Protein AF-A0A0M8VFK7-F1 (afdb_monomer)

Nearest PDB structures (foldseek):
  8acv-assembly2_B  TM=7.415E-01  e=3.061E-10  Hapalosiphon welwitschii UH IC-52-3
  8aut-assembly3_C  TM=7.304E-01  e=2.115E-09  Hapalosiphon welwitschii UH IC-52-3
  3w21-assembly1_A  TM=7.689E-01  e=6.945E-08  Burkholderia ambifaria AMMD
  3w21-assembly1_B  TM=7.485E-01  e=6.131E-08  Burkholderia ambifaria AMMD
  3w20-assembly1_B  TM=6.562E-01  e=1.139E-08  Burkholderia ambifaria AMMD

Foldseek 3Di:
DQVCQVVPPQWAADPFFRLKIKQADALLSQADLVRHGNPVVNVVQLVCQVVSVVVQQVSQPPDGRPVVVVQVVQCVPFREAADDDPNGGGRFKMKMKRFAQGKWAWFFDQCCRSPVPRCLSVQFPFKKKKKAWQDDFPDFFWKFFAPDQDDPVLCVVQCDPSGSTHGDPVSDDGGPDTDDDDHGDIDIDRRSGIMITTGRNGGMIIIMMWMWGDGPPHGIYIHD

Sequence (224 aa):
MARRLAAHPSLSAYRNTPELVRVGESHYETHDADGSTNGHALAEYLRNADPLMEQIRACCAPYVSPLDALWQALDALYGLERAHIDDRPMFAGVCRVFPEGSELLPHNDRLIRDAPGLGLGRELDAQLAANIYLRVPEKGGELQLWDLWPDEAQLTAWRASDSEYGTDRALVPPPACVLPITAGDLVLIDATKLHAVSRQERGARIGLSCFLGVRRGRPLVCWS

Secondary structure (DSSP, 8-state):
-HHHHTT-TTEEE-SS-TT-EEES--GGGGB-TTS-B-HHHHHHHHHHHHHHHHHHHHHHTTSPPHHHHHHHHHHHHH-EEE-EETTEEPP--EEEEE-TT--EEEE---HHHHSTT-THHHH-SEEEEEEEEEE--SEE--EEE-S----HHHHHHTB-TT-SSPBPTTTSPPPSEEE---TT-EEEEETTS-EEE--EEES-EEEEEEEEEE-TTS-EEEE-

Solvent-accessible surface area (backbone atoms only — not comparable to full-atom values): 11763 Å² total; per-residue (Å²): 72,57,71,49,58,78,63,39,89,66,55,44,58,40,91,72,46,63,62,33,31,26,39,62,74,46,59,49,74,22,37,46,98,86,69,47,73,38,66,66,49,42,53,46,46,51,66,42,19,64,62,48,43,53,52,54,36,61,32,27,52,96,48,79,33,70,64,56,55,49,47,54,56,43,29,77,75,53,35,63,41,72,36,63,59,94,90,38,55,48,28,58,52,32,39,43,37,34,43,58,72,19,63,39,55,39,32,57,54,46,55,46,74,54,35,69,86,45,68,65,38,79,60,46,78,42,49,31,35,38,40,34,27,61,32,54,32,87,33,59,46,39,43,32,34,38,96,40,69,75,51,72,67,54,49,60,76,28,43,25,96,92,34,89,69,27,29,32,71,88,70,47,79,82,62,74,41,73,47,89,74,55,62,73,42,76,47,78,42,64,26,54,26,36,31,29,29,44,48,13,73,34,49,41,34,29,31,42,31,31,37,38,34,38,31,91,97,50,50,32,33,32,26,54

Mean predicted aligned error: 3.7 Å

Structure (mmCIF, N/CA/C/O backbone):
data_AF-A0A0M8VFK7-F1
#
_entry.id   AF-A0A0M8VFK7-F1
#
loop_
_atom_site.group_PDB
_atom_site.id
_atom_site.type_symbol
_atom_site.label_atom_id
_atom_site.label_alt_id
_atom_site.label_comp_id
_atom_site.label_asym_id
_atom_site.label_entity_id
_atom_site.label_seq_id
_atom_site.pdbx_PDB_ins_code
_atom_site.Cartn_x
_atom_site.Cartn_y
_atom_site.Cartn_z
_atom_site.occupancy
_atom_site.B_iso_or_equiv
_atom_site.auth_seq_id
_atom_site.auth_comp_id
_atom_site.auth_asym_id
_atom_site.auth_atom_id
_atom_site.pdbx_PDB_model_num
ATOM 1 N N . MET A 1 1 ? -2.879 6.035 -18.753 1.00 91.31 1 MET A N 1
ATOM 2 C CA . MET A 1 1 ? -2.823 5.841 -17.296 1.00 91.31 1 MET A CA 1
ATOM 3 C C . MET A 1 1 ? -1.403 5.537 -16.815 1.00 91.31 1 MET A C 1
ATOM 5 O O . MET A 1 1 ? -0.706 6.497 -16.534 1.00 91.31 1 MET A O 1
ATOM 9 N N . ALA A 1 2 ? -0.907 4.288 -16.833 1.00 91.81 2 ALA A N 1
ATOM 10 C CA . ALA A 1 2 ? 0.393 3.914 -16.232 1.00 91.81 2 ALA A CA 1
ATOM 11 C C . ALA A 1 2 ? 1.592 4.808 -16.625 1.00 91.81 2 ALA A C 1
ATOM 13 O O . ALA A 1 2 ? 2.330 5.256 -15.759 1.00 91.81 2 ALA A O 1
ATOM 14 N N . ARG A 1 3 ? 1.761 5.137 -17.918 1.00 92.94 3 ARG A N 1
ATOM 15 C CA . ARG A 1 3 ? 2.843 6.040 -18.375 1.00 92.94 3 ARG A CA 1
ATOM 16 C C . ARG A 1 3 ? 2.751 7.456 -17.794 1.00 92.94 3 ARG A C 1
ATOM 18 O O . ARG A 1 3 ? 3.782 8.051 -17.536 1.00 92.94 3 ARG A O 1
ATOM 25 N N . ARG A 1 4 ? 1.536 7.990 -17.618 1.00 94.50 4 ARG A N 1
ATOM 26 C CA . ARG A 1 4 ? 1.322 9.329 -17.042 1.00 94.50 4 ARG A CA 1
ATOM 27 C C . ARG A 1 4 ? 1.639 9.335 -15.551 1.00 94.50 4 ARG A C 1
ATOM 29 O O . ARG A 1 4 ? 2.330 10.228 -15.094 1.00 94.50 4 ARG A O 1
ATOM 36 N N . LEU A 1 5 ? 1.211 8.294 -14.837 1.00 92.81 5 LEU A N 1
ATOM 37 C CA . LEU A 1 5 ? 1.523 8.111 -13.420 1.00 92.81 5 LEU A CA 1
ATOM 38 C C . LEU A 1 5 ? 3.030 7.942 -13.171 1.00 92.81 5 LEU A C 1
ATOM 40 O O . LEU A 1 5 ? 3.573 8.585 -12.285 1.00 92.81 5 LEU A O 1
ATOM 44 N N . ALA A 1 6 ? 3.722 7.154 -13.998 1.00 92.00 6 ALA A N 1
ATOM 45 C CA . ALA A 1 6 ? 5.175 6.972 -13.904 1.00 92.00 6 ALA A CA 1
ATOM 46 C C . ALA A 1 6 ? 6.005 8.197 -14.333 1.00 92.00 6 ALA A C 1
ATOM 48 O O . ALA A 1 6 ? 7.216 8.198 -14.150 1.00 92.00 6 ALA A O 1
ATOM 49 N N . ALA A 1 7 ? 5.372 9.219 -14.909 1.00 92.44 7 ALA A N 1
ATOM 50 C CA . ALA A 1 7 ? 6.001 10.488 -15.270 1.00 92.44 7 ALA A CA 1
ATOM 51 C C . ALA A 1 7 ? 5.429 11.660 -14.455 1.00 92.44 7 ALA A C 1
ATOM 53 O O . ALA A 1 7 ? 5.585 12.818 -14.841 1.00 92.44 7 ALA A O 1
ATOM 54 N N . HIS A 1 8 ? 4.710 11.371 -13.367 1.00 93.19 8 HIS A N 1
ATOM 55 C CA . HIS A 1 8 ? 4.054 12.394 -12.571 1.00 93.19 8 HIS A CA 1
ATOM 56 C C . HIS A 1 8 ? 5.097 13.284 -11.867 1.00 93.19 8 HIS A C 1
ATOM 58 O O . HIS A 1 8 ? 6.029 12.749 -11.267 1.00 93.19 8 HIS A O 1
ATOM 64 N N . PRO A 1 9 ? 4.956 14.624 -11.892 1.00 89.12 9 PRO A N 1
ATOM 65 C CA . PRO A 1 9 ? 5.975 15.542 -11.370 1.00 89.12 9 PRO A CA 1
ATOM 66 C C . PRO A 1 9 ? 6.208 15.413 -9.859 1.00 89.12 9 PRO A C 1
ATOM 68 O O . PRO A 1 9 ? 7.303 15.693 -9.389 1.00 89.12 9 PRO A O 1
ATOM 71 N N . SER A 1 10 ? 5.203 14.957 -9.109 1.00 88.81 10 SER A N 1
ATOM 72 C CA . SER A 1 10 ? 5.307 14.715 -7.661 1.00 88.81 10 SER A CA 1
ATOM 73 C C . SER A 1 10 ? 5.829 13.317 -7.302 1.00 88.81 10 SER A C 1
ATOM 75 O O . SER A 1 10 ? 5.670 12.897 -6.159 1.00 88.81 10 SER A O 1
ATOM 77 N N . LEU A 1 11 ? 6.382 12.559 -8.259 1.00 88.81 11 LEU A N 1
ATOM 78 C CA . LEU A 1 11 ? 7.063 11.303 -7.945 1.00 88.81 11 LEU A CA 1
ATOM 79 C C . LEU A 1 11 ? 8.295 11.581 -7.088 1.00 88.81 11 LEU A C 1
ATOM 81 O O . LEU A 1 11 ? 9.193 12.318 -7.490 1.00 88.81 11 LEU A O 1
ATOM 85 N N . SER A 1 12 ? 8.364 10.938 -5.932 1.00 87.44 12 SER A N 1
ATOM 86 C CA . SER A 1 12 ? 9.537 10.975 -5.062 1.00 87.44 12 SER A CA 1
ATOM 87 C C . SER A 1 12 ? 9.786 9.598 -4.447 1.00 87.44 12 SER A C 1
ATOM 89 O O . SER A 1 12 ? 8.903 8.735 -4.479 1.00 87.44 12 SER A O 1
ATOM 91 N N . ALA A 1 13 ? 10.982 9.370 -3.906 1.00 84.38 13 ALA A N 1
ATOM 92 C CA . ALA A 1 13 ? 11.368 8.108 -3.273 1.00 84.38 13 ALA A CA 1
ATOM 93 C C . ALA A 1 13 ? 10.862 7.988 -1.828 1.00 84.38 13 ALA A C 1
ATOM 95 O O . ALA A 1 13 ? 10.875 8.980 -1.095 1.00 84.38 13 ALA A O 1
ATOM 96 N N . TYR A 1 14 ? 10.448 6.783 -1.416 1.00 77.94 14 TYR A N 1
ATOM 97 C CA . TYR A 1 14 ? 10.122 6.493 -0.013 1.00 77.94 14 TYR A CA 1
ATOM 98 C C . TYR A 1 14 ? 11.338 6.742 0.883 1.00 77.94 14 TYR A C 1
ATOM 100 O O . TYR A 1 14 ? 12.450 6.353 0.526 1.00 77.94 14 TYR A O 1
ATOM 108 N N . ARG A 1 15 ? 11.127 7.321 2.075 1.00 75.44 15 ARG A N 1
ATOM 109 C CA . ARG A 1 15 ? 12.230 7.591 3.022 1.00 75.44 15 ARG A CA 1
ATOM 110 C C . ARG A 1 15 ? 12.992 6.314 3.401 1.00 75.44 15 ARG A C 1
ATOM 112 O O . ARG A 1 15 ? 14.216 6.298 3.358 1.00 75.44 15 ARG A O 1
ATOM 119 N N . ASN A 1 16 ? 12.257 5.241 3.696 1.00 72.50 16 ASN A N 1
ATOM 120 C CA . ASN A 1 16 ? 12.816 3.999 4.251 1.00 72.50 16 ASN A CA 1
ATOM 121 C C . ASN A 1 16 ? 13.088 2.933 3.176 1.00 72.50 16 ASN A C 1
ATOM 123 O O . ASN A 1 16 ? 13.641 1.873 3.466 1.00 72.50 16 ASN A O 1
ATOM 127 N N . THR A 1 17 ? 12.660 3.170 1.934 1.00 71.69 17 THR A N 1
ATOM 128 C CA . THR A 1 17 ? 12.896 2.259 0.803 1.00 71.69 17 THR A CA 1
ATOM 129 C C . THR A 1 17 ? 13.144 3.079 -0.466 1.00 71.69 17 THR A C 1
ATOM 131 O O . THR A 1 17 ? 12.270 3.155 -1.330 1.00 71.69 17 THR A O 1
ATOM 134 N N . PRO A 1 18 ? 14.321 3.725 -0.591 1.00 76.94 18 PRO A N 1
ATOM 135 C CA . PRO A 1 18 ? 14.578 4.723 -1.636 1.00 76.94 18 PRO A CA 1
ATOM 136 C C . PRO A 1 18 ? 14.494 4.190 -3.072 1.00 76.94 18 PRO A C 1
ATOM 138 O O . PRO A 1 18 ? 14.356 4.962 -4.018 1.00 76.94 18 PRO A O 1
ATOM 141 N N . GLU A 1 19 ? 14.571 2.870 -3.245 1.00 80.25 19 GLU A N 1
ATOM 142 C CA . GLU A 1 19 ? 14.411 2.201 -4.538 1.00 80.25 19 GLU A CA 1
ATOM 143 C C . GLU A 1 19 ? 12.974 2.263 -5.073 1.00 80.25 19 GLU A C 1
ATOM 145 O O . GLU A 1 19 ? 12.743 2.075 -6.267 1.00 80.25 19 GLU A O 1
ATOM 150 N N . LEU A 1 20 ? 12.004 2.530 -4.197 1.00 85.88 20 LEU A N 1
ATOM 151 C CA . LEU A 1 20 ? 10.594 2.643 -4.528 1.00 85.88 20 LEU A CA 1
ATOM 152 C C . LEU A 1 20 ? 10.195 4.111 -4.593 1.00 85.88 20 LEU A C 1
ATOM 154 O O . LEU A 1 20 ? 10.539 4.907 -3.716 1.00 85.88 20 LEU A O 1
ATOM 158 N N . VAL A 1 21 ? 9.408 4.467 -5.607 1.00 89.88 21 VAL A N 1
ATOM 159 C CA . VAL A 1 21 ? 8.919 5.837 -5.777 1.00 89.88 21 VAL A CA 1
ATOM 160 C C . VAL A 1 21 ? 7.398 5.879 -5.794 1.00 89.88 21 VAL A C 1
ATOM 162 O O . VAL A 1 21 ? 6.726 4.939 -6.230 1.00 89.88 21 VAL A O 1
ATOM 165 N N . ARG A 1 22 ? 6.835 6.978 -5.297 1.00 90.25 22 ARG A N 1
ATOM 166 C CA . ARG A 1 22 ? 5.391 7.161 -5.159 1.00 90.25 22 ARG A CA 1
ATOM 167 C C . ARG A 1 22 ? 4.935 8.571 -5.483 1.00 90.25 22 ARG A C 1
ATOM 169 O O . ARG A 1 22 ? 5.715 9.514 -5.379 1.00 90.25 22 ARG A O 1
ATOM 176 N N . VAL A 1 23 ? 3.665 8.688 -5.870 1.00 86.56 23 VAL A N 1
ATOM 177 C CA . VAL A 1 23 ? 2.938 9.963 -5.904 1.00 86.56 23 VAL A CA 1
ATOM 178 C C . VAL A 1 23 ? 2.085 10.055 -4.651 1.00 86.56 23 VAL A C 1
ATOM 180 O O . VAL A 1 23 ? 1.165 9.254 -4.475 1.00 86.56 23 VAL A O 1
ATOM 183 N N . GLY A 1 24 ? 2.385 11.063 -3.840 1.00 76.69 24 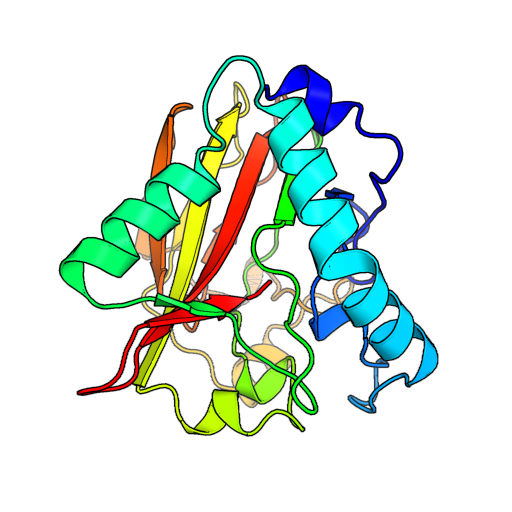GLY A N 1
ATOM 184 C CA . GLY A 1 24 ? 1.778 11.283 -2.535 1.00 76.69 24 GLY A CA 1
ATOM 185 C C . GLY A 1 24 ? 2.477 10.520 -1.422 1.00 76.69 24 GLY A C 1
ATOM 186 O O . GLY A 1 24 ? 2.950 9.401 -1.613 1.00 76.69 24 GLY A O 1
ATOM 187 N N . GLU A 1 25 ? 2.578 11.173 -0.272 1.00 81.81 25 GLU A N 1
ATOM 188 C CA . GLU A 1 25 ? 3.206 10.614 0.921 1.00 81.81 25 GLU A CA 1
ATOM 189 C C . GLU A 1 25 ? 2.256 9.619 1.583 1.00 81.81 25 GLU A C 1
ATOM 191 O O . GLU A 1 25 ? 1.042 9.821 1.598 1.00 81.81 25 GLU A O 1
ATOM 196 N N . SER A 1 26 ? 2.807 8.531 2.113 1.00 84.25 26 SER A N 1
ATOM 197 C CA . SER A 1 26 ? 2.057 7.623 2.986 1.00 84.25 26 SER A CA 1
ATOM 198 C C . SER A 1 26 ? 2.080 8.170 4.413 1.00 84.25 26 SER A C 1
ATOM 200 O O . SER A 1 26 ? 3.079 8.760 4.822 1.00 84.25 26 SER A O 1
ATOM 202 N N . HIS A 1 27 ? 1.021 7.969 5.200 1.00 85.88 27 HIS A N 1
ATOM 203 C CA . HIS A 1 27 ? 0.939 8.558 6.548 1.00 85.88 27 HIS A CA 1
ATOM 204 C C . HIS A 1 27 ? 2.133 8.206 7.457 1.00 85.88 27 HIS A C 1
ATOM 206 O O . HIS A 1 27 ? 2.581 9.028 8.251 1.00 85.88 27 HIS A O 1
ATOM 212 N N . TYR A 1 28 ? 2.693 7.000 7.335 1.00 82.94 28 TYR A N 1
ATOM 213 C CA . TYR A 1 28 ? 3.847 6.601 8.149 1.00 82.94 28 TYR A CA 1
ATOM 214 C C . TYR A 1 28 ? 5.060 7.536 7.950 1.00 82.94 28 TYR A C 1
ATOM 216 O O . TYR A 1 28 ? 5.866 7.714 8.857 1.00 82.94 28 TYR A O 1
ATOM 224 N N . GLU A 1 29 ? 5.165 8.195 6.791 1.00 84.00 29 GLU A N 1
ATOM 225 C CA . GLU A 1 29 ? 6.263 9.107 6.447 1.00 84.00 29 GLU A CA 1
ATOM 226 C C . GLU A 1 29 ? 6.191 10.439 7.214 1.00 84.00 29 GLU A C 1
ATOM 228 O O . GLU A 1 29 ? 7.159 11.207 7.233 1.00 84.00 29 GLU A O 1
ATOM 233 N N . THR A 1 30 ? 5.075 10.695 7.908 1.00 84.88 30 THR A N 1
ATOM 234 C CA . THR A 1 30 ? 4.909 11.837 8.815 1.00 84.88 30 THR A CA 1
ATOM 235 C C . THR A 1 30 ? 5.482 11.577 10.209 1.00 84.88 30 THR A C 1
ATOM 237 O O . THR A 1 30 ? 5.302 12.412 11.095 1.00 84.88 30 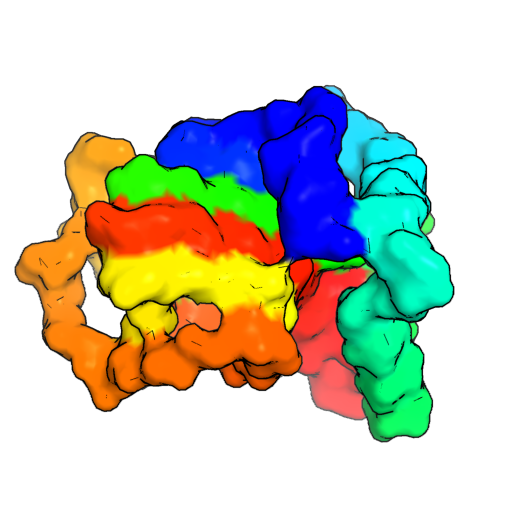THR A O 1
ATOM 240 N N . HIS A 1 31 ? 6.123 10.428 10.436 1.00 84.44 31 HIS A N 1
ATOM 241 C CA . HIS A 1 31 ? 6.763 10.072 11.701 1.00 84.44 31 HIS A CA 1
ATOM 242 C C . HIS A 1 31 ? 8.288 10.073 11.552 1.00 84.44 31 HIS A C 1
ATOM 244 O O . HIS A 1 31 ? 8.828 9.776 10.481 1.00 84.44 31 HIS A O 1
ATOM 250 N N . ASP A 1 32 ? 8.981 10.445 12.622 1.00 82.12 32 ASP A N 1
ATOM 251 C CA . ASP A 1 32 ? 10.433 10.349 12.733 1.00 82.12 32 ASP A CA 1
ATOM 252 C C . ASP A 1 32 ? 10.846 8.922 13.148 1.00 82.12 32 ASP A C 1
ATOM 254 O O . ASP A 1 32 ? 10.011 8.090 13.509 1.00 82.12 32 ASP A O 1
ATOM 258 N N . ALA A 1 33 ? 12.144 8.608 13.077 1.00 75.44 33 ALA A N 1
ATOM 259 C CA . ALA A 1 33 ? 12.656 7.254 13.336 1.00 75.44 33 ALA A CA 1
ATOM 260 C C . ALA A 1 33 ? 12.388 6.750 14.770 1.00 75.44 33 ALA A C 1
ATOM 262 O O . ALA A 1 33 ? 12.368 5.545 15.011 1.00 75.44 33 ALA A O 1
ATOM 263 N N . ASP A 1 34 ? 12.171 7.664 15.719 1.00 77.56 34 ASP A N 1
ATOM 264 C CA . ASP A 1 34 ? 11.799 7.357 17.103 1.00 77.56 34 ASP A CA 1
ATOM 265 C C . ASP A 1 34 ? 10.282 7.159 17.302 1.00 77.56 34 ASP A C 1
ATOM 267 O O . ASP A 1 34 ? 9.828 6.919 18.422 1.00 77.56 34 ASP A O 1
ATOM 271 N N . GLY A 1 35 ? 9.496 7.243 16.223 1.00 76.31 35 GLY A N 1
ATOM 272 C CA . GLY A 1 35 ? 8.043 7.098 16.225 1.00 76.31 35 GLY A CA 1
ATOM 273 C C . GLY A 1 35 ? 7.283 8.365 16.619 1.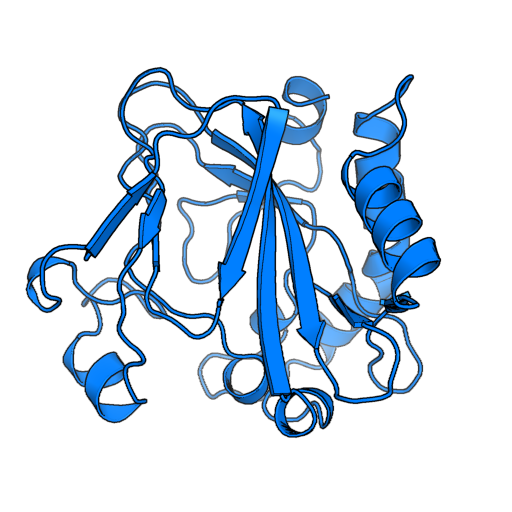00 76.31 35 GLY A C 1
ATOM 274 O O . GLY A 1 35 ? 6.051 8.332 16.681 1.00 76.31 35 GLY A O 1
ATOM 275 N N . SER A 1 36 ? 7.969 9.481 16.880 1.00 83.19 36 SER A N 1
ATOM 276 C CA . SER A 1 36 ? 7.311 10.763 17.130 1.00 83.19 36 SER A CA 1
ATOM 277 C C . SER A 1 36 ? 6.726 11.351 15.841 1.00 83.19 36 SER A C 1
ATOM 279 O O . SER A 1 36 ? 7.243 11.152 14.742 1.00 83.19 36 SER A O 1
ATOM 281 N N . THR A 1 37 ? 5.593 12.047 15.947 1.00 86.56 37 THR A N 1
ATOM 282 C CA . THR A 1 37 ? 4.951 12.680 14.789 1.00 86.56 37 THR A CA 1
ATOM 283 C C . THR A 1 37 ? 5.659 13.984 14.436 1.00 86.56 37 THR A C 1
ATOM 285 O O . THR A 1 37 ? 5.685 14.932 15.225 1.00 86.56 37 THR A O 1
ATOM 288 N N . ASN A 1 38 ? 6.137 14.081 13.199 1.00 89.44 38 ASN A N 1
ATOM 289 C CA . ASN A 1 38 ? 6.663 15.312 12.639 1.00 89.44 38 ASN A CA 1
ATOM 290 C C . ASN A 1 38 ? 5.501 16.221 12.209 1.00 89.44 38 ASN A C 1
ATOM 292 O O . ASN A 1 38 ? 4.869 16.022 11.169 1.00 89.44 38 ASN A O 1
ATOM 296 N N . GLY A 1 39 ? 5.209 17.245 13.015 1.00 90.00 39 GLY A N 1
ATOM 297 C CA . GLY A 1 39 ? 4.051 18.119 12.797 1.00 90.00 39 GLY A CA 1
ATOM 298 C C . GLY A 1 39 ? 4.065 18.874 11.461 1.00 90.00 39 GLY A C 1
ATOM 299 O O . GLY A 1 39 ? 3.000 19.159 10.912 1.00 90.00 39 GLY A O 1
ATOM 300 N N . HIS A 1 40 ? 5.245 19.174 10.906 1.00 90.88 40 HIS A N 1
ATOM 301 C CA . HIS A 1 40 ? 5.348 19.816 9.595 1.00 90.88 40 HIS A CA 1
ATOM 302 C C . HIS A 1 40 ? 4.968 18.845 8.473 1.00 90.88 40 HIS A C 1
ATOM 304 O O . HIS A 1 40 ? 4.096 19.174 7.667 1.00 90.88 40 HIS A O 1
ATOM 310 N N . ALA A 1 41 ? 5.554 17.643 8.480 1.00 90.38 41 ALA A N 1
ATOM 311 C CA . ALA A 1 41 ? 5.248 16.594 7.509 1.00 90.38 41 ALA A CA 1
ATOM 312 C C . ALA A 1 41 ? 3.769 16.184 7.574 1.00 90.38 41 ALA A C 1
ATOM 314 O O . ALA A 1 41 ? 3.099 16.115 6.550 1.00 90.38 41 ALA A O 1
ATOM 315 N N . LEU A 1 42 ? 3.204 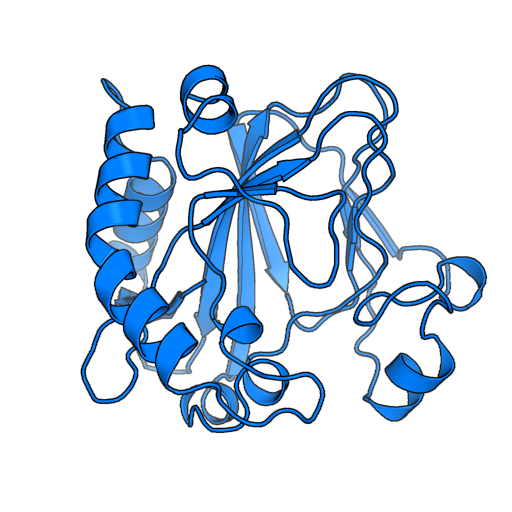16.026 8.778 1.00 92.00 42 LEU A N 1
ATOM 316 C CA . LEU A 1 42 ? 1.776 15.735 8.940 1.00 92.00 42 LEU A CA 1
ATOM 317 C C . LEU A 1 42 ? 0.889 16.847 8.359 1.00 92.00 42 LEU A C 1
ATOM 319 O O . LEU A 1 42 ? -0.118 16.580 7.699 1.00 92.00 42 LEU A O 1
ATOM 323 N N . ALA A 1 43 ? 1.246 18.112 8.594 1.00 92.38 43 ALA A N 1
ATOM 324 C CA . ALA A 1 43 ? 0.497 19.234 8.043 1.00 92.38 43 ALA A CA 1
ATOM 325 C C . ALA A 1 43 ? 0.578 19.296 6.510 1.00 92.38 43 ALA A C 1
ATOM 327 O O . ALA A 1 43 ? -0.386 19.733 5.881 1.00 92.38 43 ALA A O 1
ATOM 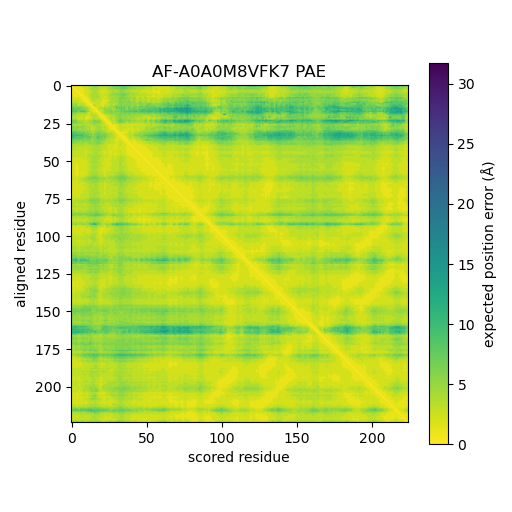328 N N . GLU A 1 44 ? 1.704 18.896 5.919 1.00 92.12 44 GLU A N 1
ATOM 329 C CA . GLU A 1 44 ? 1.879 18.787 4.472 1.00 92.12 44 GLU A CA 1
ATOM 330 C C . GLU A 1 44 ? 1.083 17.618 3.883 1.00 92.12 44 GLU A C 1
ATOM 332 O O . GLU A 1 44 ? 0.284 17.849 2.974 1.00 92.12 44 GLU A O 1
ATOM 337 N N . TYR A 1 45 ? 1.192 16.421 4.465 1.00 93.19 45 TYR A N 1
ATOM 338 C CA . TYR A 1 45 ? 0.392 15.245 4.116 1.00 93.19 45 TYR A CA 1
ATOM 339 C C . TYR A 1 45 ? -1.109 15.574 4.073 1.00 93.19 45 TYR A C 1
ATOM 341 O O . TYR A 1 45 ? -1.770 15.369 3.053 1.00 93.19 45 TYR A O 1
ATOM 349 N N . LEU A 1 46 ? -1.643 16.182 5.142 1.00 94.12 46 LEU A N 1
ATOM 350 C CA . LEU A 1 46 ? -3.066 16.534 5.230 1.00 94.12 46 LEU A CA 1
ATOM 351 C C . LEU A 1 46 ? -3.466 17.654 4.257 1.00 94.12 46 LEU A C 1
ATOM 353 O O . LEU A 1 46 ? -4.583 17.645 3.747 1.00 94.12 46 LEU A O 1
ATOM 357 N N . ARG A 1 47 ? -2.577 18.616 3.966 1.00 94.81 47 ARG A N 1
ATOM 358 C CA . ARG A 1 47 ? -2.837 19.648 2.941 1.00 94.81 47 ARG A CA 1
ATOM 359 C C . ARG A 1 47 ? -2.887 19.066 1.535 1.00 94.81 47 ARG A C 1
ATOM 361 O O . ARG A 1 47 ? -3.673 19.531 0.714 1.00 94.81 47 ARG A O 1
ATOM 368 N N . ASN A 1 48 ? -2.007 18.112 1.251 1.00 93.25 48 ASN A N 1
ATOM 369 C CA . ASN A 1 48 ? -1.789 17.602 -0.094 1.00 93.25 48 ASN A CA 1
ATOM 370 C C . ASN A 1 48 ? -2.707 16.423 -0.441 1.00 93.25 48 ASN A C 1
ATOM 372 O O . ASN A 1 48 ? -2.807 16.091 -1.621 1.00 93.25 48 ASN A O 1
ATOM 376 N N . ALA A 1 49 ? -3.407 15.836 0.537 1.00 93.69 49 ALA A N 1
ATOM 377 C CA . ALA A 1 49 ? -4.286 14.683 0.351 1.00 93.69 49 ALA A CA 1
ATOM 378 C C . ALA A 1 49 ? -5.266 14.847 -0.830 1.00 93.69 49 ALA A C 1
ATOM 380 O O . ALA A 1 49 ? -5.188 14.094 -1.801 1.00 93.69 49 ALA A O 1
ATOM 381 N N . ASP A 1 50 ? -6.148 15.850 -0.795 1.00 94.75 50 ASP A N 1
ATOM 382 C CA . ASP A 1 50 ? -7.132 16.070 -1.866 1.00 94.75 50 ASP A CA 1
ATOM 383 C C . ASP A 1 50 ? -6.485 16.481 -3.206 1.00 94.75 50 ASP A C 1
ATOM 385 O O . ASP A 1 50 ? -6.785 15.845 -4.223 1.00 94.75 50 ASP A O 1
ATOM 389 N N . PRO A 1 51 ? -5.563 17.473 -3.256 1.00 95.06 51 PRO A N 1
ATOM 390 C CA . PRO A 1 51 ? -4.890 17.840 -4.502 1.00 95.06 51 PRO A CA 1
ATOM 391 C C . PRO A 1 51 ? -4.185 16.670 -5.199 1.00 95.06 51 PRO A C 1
ATOM 393 O O . PRO A 1 51 ? -4.274 16.540 -6.420 1.00 95.06 51 PRO A O 1
ATOM 396 N N . LEU A 1 52 ? -3.499 15.803 -4.449 1.00 93.81 52 LEU A N 1
ATOM 397 C CA . LEU A 1 52 ? -2.793 14.652 -5.015 1.00 93.81 52 LEU A CA 1
ATOM 398 C C . LEU A 1 52 ? -3.758 13.583 -5.530 1.00 93.81 52 LEU A C 1
ATOM 400 O O . LEU A 1 52 ? -3.519 13.015 -6.597 1.00 93.81 52 LEU A O 1
ATOM 404 N N . MET A 1 53 ? -4.861 13.330 -4.819 1.00 95.00 53 MET A N 1
ATOM 405 C CA . MET A 1 53 ? -5.898 12.411 -5.296 1.00 95.00 53 MET A CA 1
ATOM 406 C C . MET A 1 53 ? -6.478 12.891 -6.634 1.00 95.00 53 MET A C 1
ATOM 408 O O . MET A 1 53 ? -6.589 12.100 -7.572 1.00 95.00 53 MET A O 1
ATOM 412 N N . GLU A 1 54 ? -6.759 14.190 -6.775 1.00 95.69 54 GLU A N 1
ATOM 413 C CA . GLU A 1 54 ? -7.216 14.776 -8.043 1.00 95.69 54 GLU A CA 1
ATOM 414 C C . GLU A 1 54 ? -6.175 14.667 -9.165 1.00 95.69 54 GLU A C 1
ATOM 416 O O . GLU A 1 54 ? -6.505 14.349 -10.311 1.00 95.69 54 GLU A O 1
ATOM 421 N N . GLN A 1 55 ? -4.893 14.854 -8.857 1.00 95.44 55 GLN A N 1
ATOM 422 C CA . GLN A 1 55 ? -3.820 14.680 -9.839 1.00 95.44 55 GLN A CA 1
ATOM 423 C C . GLN A 1 55 ? -3.695 13.221 -10.318 1.00 95.44 55 GLN A C 1
ATOM 425 O O . GLN A 1 55 ? -3.528 12.963 -11.519 1.00 95.44 55 GLN A O 1
ATOM 430 N N . ILE A 1 56 ? -3.844 12.249 -9.412 1.00 94.94 56 ILE A N 1
ATOM 431 C CA . ILE A 1 56 ? -3.891 10.821 -9.757 1.00 94.94 56 ILE A CA 1
ATOM 432 C C . ILE A 1 56 ? -5.111 10.524 -10.643 1.00 94.94 56 ILE A C 1
ATOM 434 O O . ILE A 1 56 ? -4.973 9.841 -11.666 1.00 94.94 56 ILE A O 1
ATOM 438 N N . ARG A 1 57 ? -6.287 11.087 -10.327 1.00 96.00 57 ARG A N 1
ATOM 439 C CA . ARG A 1 57 ? -7.496 10.987 -11.170 1.00 96.00 57 ARG A CA 1
ATOM 440 C C . ARG A 1 57 ? -7.267 11.560 -12.566 1.00 96.00 57 ARG A C 1
ATOM 442 O O . ARG A 1 57 ? -7.569 10.897 -13.560 1.00 96.00 57 ARG A O 1
ATOM 449 N N . ALA A 1 58 ? -6.642 12.730 -12.674 1.00 96.50 58 ALA A N 1
ATOM 450 C CA . ALA A 1 58 ? -6.311 13.341 -13.962 1.00 96.50 58 ALA A CA 1
ATOM 451 C C . ALA A 1 58 ? -5.386 12.445 -14.815 1.00 96.50 58 ALA A C 1
ATOM 453 O O . ALA A 1 58 ? -5.538 12.345 -16.039 1.00 96.50 58 ALA A O 1
ATOM 454 N N . CYS A 1 59 ? -4.472 11.700 -14.186 1.00 96.06 59 CYS A N 1
ATOM 455 C CA . CYS A 1 59 ? -3.632 10.717 -14.880 1.00 96.06 59 CYS A CA 1
ATOM 456 C C . CYS A 1 59 ? -4.412 9.504 -15.424 1.00 96.06 59 CYS A C 1
ATOM 458 O O . CYS A 1 59 ? -3.928 8.812 -16.335 1.00 96.06 59 CYS A O 1
ATOM 460 N N . CYS A 1 60 ? -5.614 9.253 -14.900 1.00 95.56 60 CYS A N 1
ATOM 461 C CA . CYS A 1 60 ? -6.504 8.169 -15.310 1.00 95.56 60 CYS A CA 1
ATOM 462 C C . CYS A 1 60 ? -7.397 8.530 -16.507 1.00 95.56 60 CYS A C 1
ATOM 464 O O . CYS A 1 60 ? -7.741 7.635 -17.284 1.00 95.56 60 CYS A O 1
ATOM 466 N N . ALA A 1 61 ? -7.648 9.824 -16.743 1.00 94.69 61 ALA A N 1
ATOM 467 C CA . ALA A 1 61 ? -8.490 10.318 -17.834 1.00 94.69 61 ALA A CA 1
ATOM 468 C C . ALA A 1 61 ? -8.135 9.698 -19.208 1.00 94.69 61 ALA A C 1
ATOM 470 O O . ALA A 1 61 ? -6.956 9.463 -19.488 1.00 94.69 61 ALA A O 1
ATOM 471 N N . PRO A 1 62 ? -9.097 9.429 -20.104 1.00 95.81 62 PRO A N 1
ATOM 472 C CA . PRO A 1 62 ? -10.523 9.733 -19.979 1.00 95.81 62 PRO A CA 1
ATOM 473 C C . PRO A 1 62 ? -11.308 8.699 -19.155 1.00 95.81 62 PRO A C 1
ATOM 475 O O . PRO A 1 62 ? -12.521 8.818 -19.041 1.00 95.81 62 PRO A O 1
ATOM 478 N N . TYR A 1 63 ? -10.644 7.681 -18.605 1.00 95.56 63 TYR A N 1
ATOM 479 C CA . TYR A 1 63 ? -11.295 6.660 -17.790 1.00 95.56 63 TYR A CA 1
ATOM 480 C C . TYR A 1 63 ? -11.397 7.105 -16.330 1.00 95.56 63 TYR A C 1
ATOM 482 O O . TYR A 1 63 ? -10.570 7.884 -15.850 1.00 95.56 63 TYR A O 1
ATOM 490 N N . VAL A 1 64 ? -12.393 6.567 -15.624 1.00 95.56 64 VAL A N 1
ATOM 491 C CA . VAL A 1 64 ? -12.510 6.694 -14.165 1.00 95.56 64 VAL A CA 1
ATOM 492 C C . VAL A 1 64 ? -11.251 6.120 -13.506 1.00 95.56 64 VAL A C 1
ATOM 494 O O . VAL A 1 64 ? -10.675 5.144 -13.999 1.00 95.56 64 VAL A O 1
ATOM 497 N N . SER A 1 65 ? -10.803 6.733 -12.407 1.00 96.31 65 SER A N 1
ATOM 498 C CA . SER A 1 65 ? -9.706 6.181 -11.611 1.00 96.31 65 SER A CA 1
ATOM 499 C C . SER A 1 65 ? -10.078 4.777 -11.121 1.00 96.31 65 SER A C 1
ATOM 501 O O . SER A 1 65 ? -11.153 4.611 -10.545 1.00 96.31 65 SER A O 1
ATOM 503 N N . PRO A 1 66 ? -9.212 3.761 -11.283 1.00 97.44 66 PRO A N 1
ATOM 504 C CA . PRO A 1 66 ? -9.484 2.429 -10.746 1.00 97.44 66 PRO A CA 1
ATOM 505 C C . PRO A 1 66 ? -9.735 2.425 -9.231 1.00 97.44 66 PRO A C 1
ATOM 507 O O . PRO A 1 66 ? -10.514 1.610 -8.746 1.00 97.44 66 PRO A O 1
ATOM 510 N N . LEU A 1 67 ? -9.125 3.362 -8.495 1.00 96.94 67 LEU A N 1
ATOM 511 C CA . LEU A 1 67 ? -9.408 3.559 -7.073 1.00 96.94 67 LEU A CA 1
ATOM 512 C C . LEU A 1 67 ? -10.823 4.092 -6.832 1.00 96.94 67 LEU A C 1
ATOM 514 O O . LEU A 1 67 ? -11.510 3.567 -5.967 1.00 96.94 67 LEU A O 1
ATOM 518 N N . ASP A 1 68 ? -11.290 5.064 -7.622 1.00 97.25 68 ASP A N 1
ATOM 519 C CA . ASP A 1 68 ? -12.665 5.567 -7.495 1.00 97.25 68 ASP A CA 1
ATOM 520 C C . ASP A 1 68 ? -13.683 4.465 -7.816 1.00 97.25 68 ASP A C 1
ATOM 522 O O . ASP A 1 68 ? -14.678 4.325 -7.111 1.00 97.25 68 ASP A O 1
ATOM 526 N N . ALA A 1 69 ? -13.417 3.641 -8.837 1.00 97.88 69 ALA A N 1
ATOM 527 C CA . ALA A 1 69 ? -14.266 2.497 -9.167 1.00 97.88 69 ALA A CA 1
ATOM 528 C C . ALA A 1 69 ? -14.318 1.468 -8.022 1.00 97.88 69 ALA A C 1
ATOM 530 O O . ALA A 1 69 ? -15.394 0.971 -7.687 1.00 97.88 69 ALA A O 1
ATOM 531 N N . LEU A 1 70 ? -13.173 1.181 -7.388 1.00 97.81 70 LEU A N 1
ATOM 532 C CA . LEU A 1 70 ? -13.107 0.332 -6.197 1.00 97.81 70 LEU A CA 1
ATOM 533 C C . LEU A 1 70 ? -13.899 0.940 -5.033 1.00 97.81 70 LEU A C 1
ATOM 535 O O . LEU A 1 70 ? -14.718 0.254 -4.428 1.00 97.81 70 LEU A O 1
ATOM 539 N N . TRP A 1 71 ? -13.677 2.216 -4.721 1.00 97.62 71 TRP A N 1
ATOM 540 C CA . TRP A 1 71 ? -14.335 2.891 -3.603 1.00 97.62 71 TRP A CA 1
ATOM 541 C C . TRP A 1 71 ? -15.847 2.958 -3.776 1.00 97.62 71 TRP A C 1
ATOM 543 O O . TRP A 1 71 ? -16.563 2.647 -2.833 1.00 97.62 71 TRP A O 1
ATOM 553 N N . GLN A 1 72 ? -16.336 3.267 -4.979 1.00 97.94 72 GLN A N 1
ATOM 554 C CA . GLN A 1 72 ? -17.769 3.249 -5.286 1.00 97.94 72 GLN A CA 1
ATOM 555 C C . GLN A 1 72 ? -18.380 1.858 -5.085 1.00 97.94 72 GLN A C 1
ATOM 557 O O . GLN A 1 72 ? -19.457 1.735 -4.505 1.00 97.94 72 GLN A O 1
ATOM 562 N N . ALA A 1 73 ? -17.693 0.803 -5.536 1.00 98.06 73 ALA A N 1
ATOM 563 C CA . ALA A 1 73 ? -18.167 -0.566 -5.358 1.00 98.06 73 ALA A CA 1
ATOM 564 C C . ALA A 1 73 ? -18.194 -0.983 -3.878 1.00 98.06 73 ALA A C 1
ATOM 566 O O . ALA A 1 73 ? -19.144 -1.628 -3.437 1.00 98.06 73 ALA A O 1
ATOM 567 N N . LEU A 1 74 ? -17.171 -0.607 -3.104 1.00 97.75 74 LEU A N 1
ATOM 568 C CA . LEU A 1 74 ? -17.106 -0.893 -1.670 1.00 97.75 74 LEU A CA 1
ATOM 569 C C . LEU A 1 74 ? -18.157 -0.109 -0.881 1.00 97.75 74 LEU A C 1
ATOM 571 O O . LEU A 1 74 ? -18.818 -0.694 -0.027 1.00 97.75 74 LEU A O 1
ATOM 575 N N . ASP A 1 75 ? -18.344 1.174 -1.186 1.00 98.31 75 ASP A N 1
ATOM 576 C CA . ASP A 1 75 ? -19.331 2.028 -0.525 1.00 98.31 75 ASP A CA 1
ATOM 577 C C . ASP A 1 75 ? -20.757 1.503 -0.728 1.00 98.31 75 ASP A C 1
ATOM 579 O O . ASP A 1 75 ? -21.506 1.332 0.230 1.00 98.31 75 ASP A O 1
ATOM 583 N N . ALA A 1 76 ? -21.100 1.116 -1.959 1.00 98.19 76 ALA A N 1
ATOM 584 C CA . ALA A 1 76 ? -22.418 0.574 -2.277 1.00 98.19 76 ALA A CA 1
ATOM 585 C C . ALA A 1 76 ? -22.751 -0.735 -1.533 1.00 98.19 76 ALA A C 1
ATOM 587 O O . ALA A 1 76 ? -23.925 -1.030 -1.309 1.00 98.19 76 ALA A O 1
ATOM 588 N N . LEU A 1 77 ? -21.739 -1.537 -1.182 1.00 96.75 77 LEU A N 1
ATOM 589 C CA . LEU A 1 77 ? -21.923 -2.852 -0.558 1.00 96.75 77 LEU A CA 1
ATOM 590 C C . LEU A 1 77 ? -21.753 -2.831 0.964 1.00 96.75 77 LEU A C 1
ATOM 592 O O . LEU A 1 77 ? -22.438 -3.575 1.665 1.00 96.75 77 LEU A O 1
ATOM 596 N N . TYR A 1 78 ? -20.832 -2.013 1.468 1.00 96.62 78 TYR A N 1
ATOM 597 C CA . TYR A 1 78 ? -20.379 -2.054 2.859 1.00 96.62 78 TYR A CA 1
ATOM 598 C C . TYR A 1 78 ? -20.384 -0.684 3.545 1.00 96.62 78 TYR A C 1
ATOM 600 O O . TYR A 1 78 ? -20.159 -0.617 4.753 1.00 96.62 78 TYR A O 1
ATOM 608 N N . GLY A 1 79 ? -20.625 0.398 2.800 1.00 98.19 79 GLY A N 1
ATOM 609 C CA . GLY A 1 79 ? -20.270 1.752 3.211 1.00 98.19 79 GLY A CA 1
ATOM 610 C C . GLY A 1 79 ? -18.752 1.952 3.225 1.00 98.19 79 GLY A C 1
ATOM 611 O O . GLY A 1 79 ? -17.989 1.050 3.587 1.00 98.19 79 GLY A O 1
ATOM 612 N N . LEU A 1 80 ? -18.298 3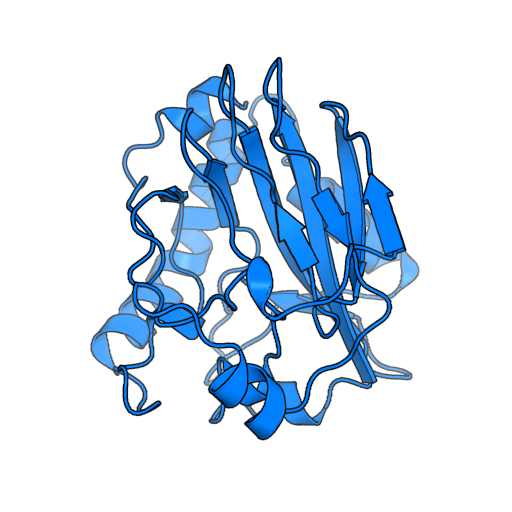.143 2.846 1.00 98.06 80 LEU A N 1
ATOM 613 C CA . LEU A 1 80 ? -16.885 3.496 2.859 1.00 98.06 80 LEU A CA 1
ATOM 614 C C . LEU A 1 80 ? -16.669 4.922 3.364 1.00 98.06 80 LEU A C 1
ATOM 616 O O . LEU A 1 80 ? -17.156 5.899 2.805 1.00 98.06 80 LEU A O 1
ATOM 620 N N . GLU A 1 81 ? -15.850 5.034 4.397 1.00 97.25 81 GLU A N 1
ATOM 621 C CA . GLU A 1 81 ? -15.391 6.293 4.962 1.00 97.25 81 GLU A CA 1
ATOM 622 C C . GLU A 1 81 ? -13.912 6.505 4.638 1.00 97.25 81 GLU A C 1
ATOM 624 O O . GLU A 1 81 ? -13.118 5.566 4.577 1.00 97.25 81 GLU A O 1
ATOM 629 N N . ARG A 1 82 ? -13.503 7.762 4.488 1.00 96.94 82 ARG A N 1
ATOM 630 C CA . ARG A 1 82 ? -12.082 8.115 4.491 1.00 96.94 82 ARG A CA 1
ATOM 631 C C . ARG A 1 82 ? -11.615 8.271 5.935 1.00 96.94 82 ARG A C 1
ATOM 633 O O . ARG A 1 82 ? -12.347 8.823 6.756 1.00 96.94 82 ARG A O 1
ATOM 640 N N . ALA A 1 83 ? -10.420 7.790 6.263 1.00 96.25 83 ALA A N 1
ATOM 641 C CA . ALA A 1 83 ? -9.839 8.027 7.581 1.00 96.25 83 ALA A CA 1
ATOM 642 C C . ALA A 1 83 ? -9.581 9.529 7.800 1.00 96.25 83 ALA A C 1
ATOM 644 O O . ALA A 1 83 ? -9.377 10.273 6.839 1.00 96.25 83 ALA A O 1
ATOM 645 N N . HIS A 1 84 ? -9.592 9.968 9.059 1.00 94.75 84 HIS A N 1
ATOM 646 C CA . HIS A 1 84 ? -9.372 11.365 9.438 1.00 94.75 84 HIS A CA 1
ATOM 647 C C . HIS A 1 84 ? -8.352 11.476 10.576 1.00 94.75 84 HIS A C 1
ATOM 649 O O . HIS A 1 84 ? -8.266 10.593 11.428 1.00 94.75 84 HIS A O 1
ATOM 655 N N . ILE A 1 85 ? -7.621 12.591 10.594 1.00 91.94 85 ILE A N 1
ATOM 656 C CA . ILE A 1 85 ? -6.748 13.038 11.685 1.00 91.94 85 ILE A CA 1
ATOM 657 C C . ILE A 1 85 ? -7.190 14.452 12.045 1.00 91.94 85 ILE A C 1
ATOM 659 O O . ILE A 1 85 ? -7.152 15.334 11.187 1.00 91.94 85 ILE A O 1
ATOM 663 N N . ASP A 1 86 ? -7.628 14.658 13.287 1.00 88.81 86 ASP A N 1
ATOM 664 C CA . ASP A 1 86 ? -8.186 15.933 13.763 1.00 88.81 86 ASP A CA 1
ATOM 665 C C . ASP A 1 86 ? -9.249 16.499 12.798 1.00 88.81 86 ASP A C 1
ATOM 667 O O . ASP A 1 86 ? -9.143 17.629 12.319 1.00 88.81 86 ASP A O 1
ATOM 671 N N . ASP A 1 87 ?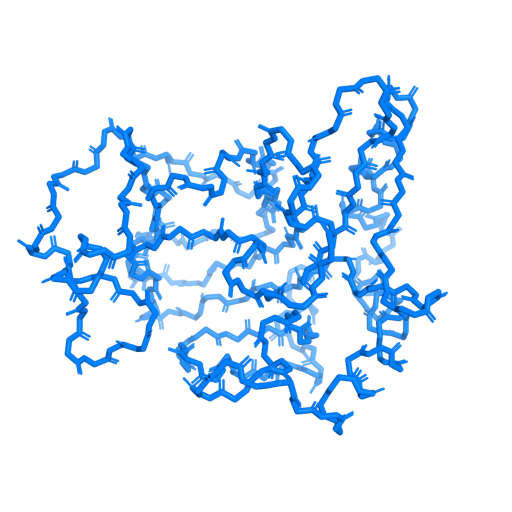 -10.226 15.658 12.432 1.00 90.31 87 ASP A N 1
ATOM 672 C CA . ASP A 1 87 ? -11.307 15.941 11.469 1.00 90.31 87 ASP A CA 1
ATOM 673 C C . ASP A 1 87 ? -10.852 16.333 10.052 1.00 90.31 87 ASP A C 1
ATOM 675 O O . ASP A 1 87 ? -11.670 16.691 9.201 1.00 90.31 87 ASP A O 1
ATOM 679 N N . ARG A 1 88 ? -9.556 16.216 9.744 1.00 93.88 88 ARG A N 1
ATOM 680 C CA . ARG A 1 88 ? -9.037 16.397 8.389 1.00 93.88 88 ARG A CA 1
ATOM 681 C C . ARG A 1 88 ? -8.863 15.053 7.701 1.00 93.88 88 ARG A C 1
ATOM 683 O O . ARG A 1 88 ? -8.280 14.142 8.288 1.00 93.88 88 ARG A O 1
ATOM 690 N N . PRO A 1 89 ? -9.341 14.915 6.462 1.00 94.38 89 PRO A N 1
ATOM 691 C CA . PRO A 1 89 ? -9.245 13.659 5.752 1.00 94.38 89 PRO A CA 1
ATOM 692 C C . PRO A 1 89 ? -7.794 13.279 5.460 1.00 94.38 89 PRO A C 1
ATOM 694 O O . PRO A 1 89 ? -6.989 14.102 5.024 1.00 94.38 89 PRO A O 1
ATOM 697 N N . MET A 1 90 ? -7.491 12.002 5.646 1.00 95.19 90 MET A N 1
ATOM 698 C CA . MET A 1 90 ? -6.230 11.402 5.240 1.00 95.19 90 MET A CA 1
ATOM 699 C C . MET A 1 90 ? -6.163 11.240 3.721 1.00 95.19 90 MET A C 1
ATOM 701 O O . MET A 1 90 ? -7.186 11.155 3.032 1.00 95.19 90 MET A O 1
ATOM 705 N N . PHE A 1 91 ? -4.945 11.141 3.195 1.00 94.38 91 PHE A N 1
ATOM 706 C CA . PHE A 1 91 ? -4.737 10.687 1.828 1.00 94.38 91 PHE A CA 1
ATOM 707 C C . PHE A 1 91 ? -5.245 9.248 1.698 1.00 94.38 91 PHE A C 1
ATOM 709 O O . PHE A 1 91 ? -5.033 8.416 2.579 1.00 94.38 91 PHE A O 1
ATOM 716 N N . ALA A 1 92 ? -5.944 8.950 0.609 1.00 92.06 92 ALA A N 1
ATOM 717 C CA . ALA A 1 92 ? -6.435 7.612 0.318 1.00 92.06 92 ALA A CA 1
ATOM 718 C C . ALA A 1 92 ? -6.175 7.342 -1.158 1.00 92.06 92 ALA A C 1
ATOM 720 O O . ALA A 1 92 ? -6.821 7.942 -2.009 1.00 92.06 92 ALA A O 1
ATOM 721 N N . GLY A 1 93 ? -5.218 6.466 -1.466 1.00 89.44 93 GLY A N 1
ATOM 722 C CA . GLY A 1 93 ? -4.867 6.128 -2.841 1.00 89.44 93 GLY A CA 1
ATOM 723 C C . GLY A 1 93 ? -3.504 6.645 -3.282 1.00 89.44 93 GLY A C 1
ATOM 724 O O . GLY A 1 93 ? -3.417 7.657 -3.968 1.00 89.44 93 GLY A O 1
ATOM 725 N N . VAL A 1 94 ? -2.447 5.903 -2.968 1.00 91.94 94 VAL A N 1
ATOM 726 C CA . VAL A 1 94 ? -1.086 6.176 -3.445 1.00 91.94 94 VAL A CA 1
ATOM 727 C C . VAL A 1 94 ? -0.836 5.513 -4.802 1.00 91.94 94 VAL A C 1
ATOM 729 O O . VAL A 1 94 ? -1.248 4.375 -5.044 1.00 91.94 94 VAL A O 1
ATOM 732 N N . CYS A 1 95 ? -0.124 6.201 -5.698 1.00 94.81 95 CYS A N 1
ATOM 733 C CA . CYS A 1 95 ? 0.466 5.557 -6.871 1.00 94.81 95 CYS A CA 1
ATOM 734 C C . CYS A 1 95 ? 1.869 5.076 -6.524 1.00 94.81 95 CYS A C 1
ATOM 736 O O . CYS A 1 95 ? 2.719 5.897 -6.189 1.00 94.81 95 CYS A O 1
ATOM 738 N N . ARG A 1 96 ? 2.131 3.777 -6.667 1.00 94.69 96 ARG A N 1
ATOM 739 C CA . ARG A 1 96 ? 3.440 3.167 -6.414 1.00 94.69 96 ARG A CA 1
ATOM 740 C C . ARG A 1 96 ? 4.093 2.745 -7.719 1.00 94.69 96 ARG A C 1
ATOM 742 O O . ARG A 1 96 ? 3.466 2.089 -8.554 1.00 94.69 96 ARG A O 1
ATOM 749 N N . VAL A 1 97 ? 5.363 3.092 -7.871 1.00 95.00 97 VAL A N 1
ATOM 750 C CA . VAL A 1 97 ? 6.208 2.669 -8.983 1.00 95.00 97 VAL A CA 1
ATOM 751 C C . VAL A 1 97 ? 7.413 1.940 -8.410 1.00 95.00 97 VAL A C 1
ATOM 753 O O . VAL A 1 97 ? 8.120 2.447 -7.544 1.00 95.00 97 VAL A O 1
ATOM 756 N N . PHE A 1 98 ? 7.620 0.741 -8.932 1.00 95.19 98 PHE A N 1
ATOM 757 C CA . PHE A 1 98 ? 8.734 -0.147 -8.652 1.00 95.19 98 PHE A CA 1
ATOM 758 C C . PHE A 1 98 ? 9.592 -0.165 -9.920 1.00 95.19 98 PHE A C 1
ATOM 760 O O . PHE A 1 98 ? 9.224 -0.848 -10.884 1.00 95.19 98 PHE A O 1
ATOM 767 N N . PRO A 1 99 ? 10.668 0.636 -9.983 1.00 94.75 99 PRO A N 1
ATOM 768 C CA . PRO A 1 99 ? 11.608 0.621 -11.097 1.00 94.75 99 PRO A CA 1
ATOM 769 C C . PRO A 1 99 ? 12.253 -0.757 -11.287 1.00 94.75 99 PRO A C 1
ATOM 771 O O . PRO A 1 99 ? 12.278 -1.579 -10.368 1.00 94.75 99 PRO A O 1
ATOM 774 N N . GLU A 1 100 ? 12.821 -0.992 -12.470 1.00 95.12 100 GLU A N 1
ATOM 775 C CA . GLU A 1 100 ? 13.671 -2.165 -12.690 1.00 95.12 100 GLU A CA 1
ATOM 776 C C . GLU A 1 100 ? 14.808 -2.182 -11.658 1.00 95.12 100 GLU A C 1
ATOM 778 O O . GLU A 1 100 ? 15.407 -1.151 -11.352 1.00 95.12 100 GLU A O 1
ATOM 783 N N . GLY A 1 101 ? 15.070 -3.353 -11.090 1.00 94.94 101 GLY A N 1
ATOM 784 C CA . GLY A 1 101 ? 16.037 -3.546 -10.023 1.00 94.94 101 GLY A CA 1
ATOM 785 C C . GLY A 1 101 ? 15.551 -3.190 -8.619 1.00 94.94 101 GLY A C 1
ATOM 786 O O . GLY A 1 101 ? 16.294 -3.447 -7.684 1.00 94.94 101 GLY A O 1
ATOM 787 N N . SER A 1 102 ? 14.345 -2.658 -8.431 1.00 94.44 102 SER A N 1
ATOM 788 C CA . SER A 1 102 ? 13.802 -2.472 -7.079 1.00 94.44 102 SER A CA 1
ATOM 789 C C . SER A 1 102 ? 13.181 -3.758 -6.540 1.00 94.44 102 SER A C 1
ATOM 791 O O . SER A 1 102 ? 12.751 -4.633 -7.301 1.00 94.44 102 SER A O 1
ATOM 793 N N . GLU A 1 103 ? 13.085 -3.867 -5.222 1.00 93.69 103 GLU A N 1
ATOM 794 C CA . GLU A 1 103 ? 12.267 -4.874 -4.556 1.00 93.69 103 GLU A CA 1
ATOM 795 C C . GLU A 1 103 ? 11.548 -4.286 -3.342 1.00 93.69 103 GLU A C 1
ATOM 797 O O . GLU A 1 103 ? 11.764 -3.136 -2.963 1.00 93.69 103 GLU A O 1
ATOM 802 N N . LEU A 1 104 ? 10.672 -5.078 -2.730 1.00 93.75 104 LEU A N 1
ATOM 803 C CA . LEU A 1 104 ? 10.148 -4.762 -1.410 1.00 93.75 104 LEU A CA 1
ATOM 804 C C . LEU A 1 104 ? 10.371 -5.971 -0.519 1.00 93.75 104 LEU A C 1
ATOM 806 O O . LEU A 1 104 ? 9.758 -7.025 -0.718 1.00 93.75 104 LEU A O 1
ATOM 810 N N . LEU A 1 105 ? 11.290 -5.804 0.430 1.00 95.38 105 LEU A N 1
ATOM 811 C CA . LEU A 1 105 ? 11.644 -6.825 1.405 1.00 95.38 105 LEU A CA 1
ATOM 812 C C . LEU A 1 105 ? 10.407 -7.271 2.200 1.00 95.38 105 LEU A C 1
ATOM 814 O O . LEU A 1 105 ? 9.446 -6.503 2.313 1.00 95.38 105 LEU A O 1
ATOM 818 N N . PRO A 1 106 ? 10.398 -8.501 2.744 1.00 96.62 106 PRO A N 1
ATOM 819 C CA . PRO A 1 106 ? 9.280 -8.953 3.549 1.00 96.62 106 PRO A CA 1
ATOM 820 C C . PRO A 1 106 ? 9.012 -8.006 4.723 1.00 96.62 106 PRO A C 1
ATOM 822 O O . PRO A 1 106 ? 9.923 -7.606 5.441 1.00 96.62 106 PRO A O 1
ATOM 825 N N . HIS A 1 107 ? 7.755 -7.613 4.870 1.00 95.12 107 HIS A N 1
ATOM 826 C CA . HIS A 1 107 ? 7.263 -6.687 5.885 1.00 95.12 107 HIS A CA 1
ATOM 827 C C . HIS A 1 107 ? 5.783 -6.981 6.142 1.00 95.12 107 HIS A C 1
ATOM 829 O O . HIS A 1 107 ? 5.162 -7.796 5.459 1.00 95.12 107 HIS A O 1
ATOM 835 N N . ASN A 1 108 ? 5.208 -6.332 7.141 1.00 95.31 108 ASN A N 1
ATOM 836 C CA . ASN A 1 108 ? 3.765 -6.220 7.298 1.00 95.31 108 ASN A CA 1
ATOM 837 C C . ASN A 1 108 ? 3.428 -4.754 7.534 1.00 95.31 108 ASN A C 1
ATOM 839 O O . ASN A 1 108 ? 4.273 -4.019 8.030 1.00 95.31 108 ASN A O 1
ATOM 843 N N . ASP A 1 109 ? 2.206 -4.347 7.230 1.00 94.00 109 ASP A N 1
ATOM 844 C CA . ASP A 1 109 ? 1.710 -3.005 7.510 1.00 94.00 109 ASP A CA 1
ATOM 845 C C . ASP A 1 109 ? 0.684 -3.108 8.636 1.00 94.00 109 ASP A C 1
ATOM 847 O O . ASP A 1 109 ? -0.281 -3.877 8.564 1.00 94.00 109 ASP A O 1
ATOM 851 N N . ARG A 1 110 ? 0.880 -2.337 9.701 1.00 93.31 110 ARG A N 1
ATOM 852 C CA . ARG A 1 110 ? -0.016 -2.325 10.859 1.00 93.31 110 ARG A CA 1
ATOM 853 C C . ARG A 1 110 ? -0.225 -0.885 11.265 1.00 93.31 110 ARG A C 1
ATOM 855 O O . ARG A 1 110 ? 0.660 -0.286 11.862 1.00 93.31 110 ARG A O 1
ATOM 862 N N . LEU A 1 111 ? -1.427 -0.358 11.041 1.00 93.31 111 LEU A N 1
ATOM 863 C CA . LEU A 1 111 ? -1.740 1.039 11.337 1.00 93.31 111 LEU A CA 1
ATOM 864 C C . LEU A 1 111 ? -1.426 1.413 12.789 1.00 93.31 111 LEU A C 1
ATOM 866 O O . LEU A 1 111 ? -0.918 2.494 13.047 1.00 93.31 111 LEU A O 1
ATOM 870 N N . ILE A 1 112 ? -1.663 0.506 13.741 1.00 91.25 112 ILE A N 1
ATOM 871 C CA . ILE A 1 112 ? -1.339 0.737 15.156 1.00 91.25 112 ILE A CA 1
ATOM 872 C C . ILE A 1 112 ? 0.161 0.975 15.413 1.00 91.25 112 ILE A C 1
ATOM 874 O O . ILE A 1 112 ? 0.508 1.648 16.379 1.00 91.25 112 ILE A O 1
ATOM 878 N N . ARG A 1 113 ? 1.041 0.433 14.565 1.00 87.94 113 ARG A N 1
ATOM 879 C CA . ARG A 1 113 ? 2.494 0.642 14.613 1.00 87.94 113 ARG A CA 1
ATOM 880 C C . ARG A 1 113 ? 2.909 1.829 13.749 1.00 87.94 113 ARG A C 1
ATOM 882 O O . ARG A 1 113 ? 3.716 2.638 14.182 1.00 87.94 113 ARG A O 1
ATOM 889 N N . ASP A 1 114 ? 2.341 1.935 12.553 1.00 86.56 114 ASP A N 1
ATOM 890 C CA . ASP A 1 114 ? 2.715 2.942 11.553 1.00 86.56 114 ASP A CA 1
ATOM 891 C C . ASP A 1 114 ? 2.119 4.333 11.871 1.00 86.56 114 ASP A C 1
ATOM 893 O O . ASP A 1 114 ? 2.496 5.339 11.274 1.00 86.56 114 ASP A O 1
ATOM 897 N N . ALA A 1 115 ? 1.163 4.385 12.804 1.00 84.88 115 ALA A N 1
ATOM 898 C CA . ALA A 1 115 ? 0.459 5.575 13.271 1.00 84.88 115 ALA A CA 1
ATOM 899 C C . ALA A 1 115 ? 0.041 5.426 14.754 1.00 84.88 115 ALA A C 1
ATOM 901 O O . ALA A 1 115 ? -1.154 5.390 15.060 1.00 84.88 115 ALA A O 1
ATOM 902 N N . PRO A 1 116 ? 0.981 5.335 15.713 1.00 79.75 116 PRO A N 1
ATOM 903 C CA . PRO A 1 116 ? 0.676 4.956 17.099 1.00 79.75 116 PRO A CA 1
ATOM 904 C C . PRO A 1 116 ? -0.243 5.945 17.841 1.00 79.75 116 PRO A C 1
ATOM 906 O O . PRO A 1 116 ? -0.918 5.560 18.800 1.00 79.75 116 PRO A O 1
ATOM 909 N N . GLY A 1 117 ? -0.297 7.205 17.392 1.00 80.50 117 GLY A N 1
ATOM 910 C CA . GLY A 1 117 ? -1.207 8.236 17.906 1.00 80.50 117 GLY A CA 1
ATOM 911 C C . GLY A 1 117 ? -2.619 8.201 17.310 1.00 80.50 117 GLY A C 1
ATOM 912 O O . GLY A 1 117 ? -3.524 8.838 17.845 1.00 80.50 117 GLY A O 1
ATOM 913 N N . LEU A 1 118 ? -2.838 7.449 16.228 1.00 86.88 118 LEU A N 1
ATOM 914 C CA . LEU A 1 118 ? -4.132 7.373 15.564 1.00 86.88 118 LEU A CA 1
ATOM 915 C C . LEU A 1 118 ? -4.990 6.276 16.204 1.00 86.88 118 LEU A C 1
ATOM 917 O O . LEU A 1 118 ? -4.751 5.081 16.015 1.00 86.88 118 LEU A O 1
ATOM 921 N N . GLY A 1 119 ? -6.039 6.685 16.925 1.00 90.06 119 GLY A N 1
ATOM 922 C CA . GLY A 1 119 ? -6.967 5.770 17.606 1.00 90.06 119 GLY A CA 1
ATOM 923 C C . GLY A 1 119 ? -7.555 4.691 16.691 1.00 90.06 119 GLY A C 1
ATOM 924 O O . GLY A 1 119 ? -7.752 3.559 17.134 1.00 90.06 119 GLY A O 1
ATOM 925 N N . LEU A 1 120 ? -7.707 5.003 15.397 1.00 93.56 120 LEU A N 1
ATOM 926 C CA . LEU A 1 120 ? -8.215 4.089 14.377 1.00 93.56 120 LEU A CA 1
ATOM 927 C C . LEU A 1 120 ? -7.499 2.736 14.379 1.00 93.56 120 LEU A C 1
ATOM 929 O O . LEU A 1 120 ? -8.164 1.715 14.258 1.00 93.56 120 LEU A O 1
ATOM 933 N N . GLY A 1 121 ? -6.175 2.703 14.574 1.00 92.31 121 GLY A N 1
ATOM 934 C CA . GLY A 1 121 ? -5.405 1.455 14.568 1.00 92.31 121 GLY A CA 1
ATOM 935 C C . GLY A 1 121 ? -5.838 0.450 15.644 1.00 92.31 121 GLY A C 1
ATOM 936 O O . GLY A 1 121 ? -5.662 -0.749 15.456 1.00 92.31 121 GLY A O 1
ATOM 937 N N . ARG A 1 122 ? -6.439 0.918 16.748 1.00 93.56 122 ARG A N 1
ATOM 938 C CA . ARG A 1 122 ? -6.977 0.075 17.834 1.00 93.56 122 ARG A CA 1
ATOM 939 C C . ARG A 1 122 ? -8.421 -0.366 17.594 1.00 93.56 122 ARG A C 1
ATOM 941 O O . ARG A 1 122 ? -8.900 -1.253 18.291 1.00 93.56 122 ARG A O 1
ATOM 948 N N . GLU A 1 123 ? -9.112 0.269 16.651 1.00 94.75 123 GLU A N 1
ATOM 949 C CA . GLU A 1 123 ? -10.510 -0.017 16.321 1.00 94.75 123 GLU A CA 1
ATOM 950 C C . GLU A 1 123 ? -10.660 -1.074 15.219 1.00 94.75 123 GLU A C 1
ATOM 952 O O . GLU A 1 123 ? -11.767 -1.561 15.003 1.00 94.75 123 GLU A O 1
ATOM 957 N N . LEU A 1 124 ? -9.585 -1.399 14.491 1.00 96.81 124 LEU A N 1
ATOM 958 C CA . LEU A 1 124 ? -9.646 -2.311 13.350 1.00 96.81 124 LEU A CA 1
ATOM 959 C C . LEU A 1 124 ? -9.739 -3.774 13.798 1.00 96.81 124 LEU A C 1
ATOM 961 O O . LEU A 1 124 ? -8.866 -4.274 14.502 1.00 96.81 124 LEU A O 1
ATOM 965 N N . ASP A 1 125 ? -10.748 -4.486 13.298 1.00 97.00 125 ASP A N 1
ATOM 966 C CA . ASP A 1 125 ? -10.826 -5.949 13.372 1.00 97.00 125 ASP A CA 1
ATOM 967 C C . ASP A 1 125 ? -9.906 -6.619 12.339 1.00 97.00 125 ASP A C 1
ATOM 969 O O . ASP A 1 125 ? -9.441 -7.738 12.547 1.00 97.00 125 ASP A O 1
ATOM 973 N N . ALA A 1 126 ? -9.674 -5.952 11.204 1.00 97.00 126 ALA A N 1
ATOM 974 C CA . ALA A 1 126 ? -8.730 -6.371 10.174 1.00 97.00 126 ALA A CA 1
ATOM 975 C C . ALA A 1 126 ? -8.233 -5.166 9.364 1.00 97.00 126 ALA A C 1
ATOM 977 O O . ALA A 1 126 ? -8.929 -4.154 9.239 1.00 97.00 126 ALA A O 1
ATOM 978 N N . GLN A 1 127 ? -7.048 -5.301 8.769 1.00 98.00 127 GLN A N 1
ATOM 979 C CA . GLN A 1 127 ? -6.467 -4.323 7.853 1.00 98.00 127 GLN A CA 1
ATOM 980 C C . GLN A 1 127 ? -6.076 -5.019 6.551 1.00 98.00 127 GLN A C 1
ATOM 982 O O . GLN A 1 127 ? -5.298 -5.971 6.548 1.00 98.00 127 GLN A O 1
ATOM 987 N N . LEU A 1 128 ? -6.603 -4.525 5.437 1.00 98.31 128 LEU A N 1
ATOM 988 C CA . LEU A 1 128 ? -6.307 -5.025 4.104 1.00 98.31 128 LEU A CA 1
ATOM 989 C C . LEU A 1 128 ? -5.480 -4.006 3.325 1.00 98.31 128 LEU A C 1
ATOM 991 O O . LEU A 1 128 ? -5.706 -2.803 3.436 1.00 98.31 128 LEU A O 1
ATOM 995 N N . ALA A 1 129 ? -4.576 -4.488 2.480 1.00 97.81 129 ALA A N 1
ATOM 996 C CA . ALA A 1 129 ? -3.968 -3.691 1.425 1.00 97.81 129 ALA A CA 1
ATOM 997 C C . ALA A 1 129 ? -4.662 -4.024 0.102 1.00 97.81 129 ALA A C 1
ATOM 999 O O . ALA A 1 129 ? -4.677 -5.181 -0.327 1.00 97.81 129 ALA A O 1
ATOM 1000 N N . ALA A 1 130 ? -5.226 -3.008 -0.545 1.00 98.19 130 ALA A N 1
ATOM 1001 C CA . ALA A 1 130 ? -5.789 -3.104 -1.881 1.00 98.19 130 ALA A CA 1
ATOM 1002 C C . ALA A 1 130 ? -4.772 -2.591 -2.896 1.00 98.19 130 ALA A C 1
ATOM 1004 O O . ALA A 1 130 ? -4.354 -1.438 -2.824 1.00 98.19 130 ALA A O 1
ATOM 1005 N N . ASN A 1 131 ? -4.376 -3.439 -3.843 1.00 98.00 131 ASN A N 1
ATOM 1006 C CA . ASN A 1 131 ? -3.396 -3.108 -4.873 1.00 98.00 131 ASN A CA 1
ATOM 1007 C C . ASN A 1 131 ? -3.987 -3.377 -6.259 1.00 98.00 131 ASN A C 1
ATOM 1009 O O . ASN A 1 131 ? -4.329 -4.513 -6.577 1.00 98.00 131 ASN A O 1
ATOM 1013 N N . ILE A 1 132 ? -4.076 -2.337 -7.084 1.00 98.12 132 ILE A N 1
ATOM 1014 C CA . ILE A 1 132 ? -4.534 -2.392 -8.473 1.00 98.12 132 ILE A CA 1
ATOM 1015 C C . ILE A 1 132 ? -3.320 -2.251 -9.386 1.00 98.12 132 ILE A C 1
ATOM 1017 O O . ILE A 1 132 ? -2.613 -1.241 -9.342 1.00 98.12 132 ILE A O 1
ATOM 1021 N N . TYR A 1 133 ? -3.079 -3.244 -10.234 1.00 97.81 133 TYR A N 1
ATOM 1022 C CA . TYR A 1 133 ? -1.864 -3.329 -11.039 1.00 97.81 133 TYR A CA 1
ATOM 1023 C C . TYR A 1 133 ? -2.105 -2.736 -12.423 1.00 97.81 133 TYR A C 1
ATOM 1025 O O . TYR A 1 133 ? -2.859 -3.270 -13.225 1.00 97.81 133 TYR A O 1
ATOM 1033 N N . LEU A 1 134 ? -1.448 -1.621 -12.735 1.00 97.25 134 LEU A N 1
ATOM 1034 C CA . LEU A 1 134 ? -1.575 -0.946 -14.034 1.00 97.25 134 LEU A CA 1
ATOM 1035 C C . LEU A 1 134 ? -0.495 -1.380 -15.026 1.00 97.25 134 LEU A C 1
ATOM 1037 O O . LEU A 1 134 ? -0.660 -1.248 -16.240 1.00 97.25 134 LEU A O 1
ATOM 1041 N N . ARG A 1 135 ? 0.636 -1.845 -14.498 1.00 97.19 135 ARG A N 1
ATOM 1042 C CA . ARG A 1 135 ? 1.732 -2.475 -15.227 1.00 97.19 135 ARG A CA 1
ATOM 1043 C C . ARG A 1 135 ? 2.433 -3.456 -14.296 1.00 97.19 135 ARG A C 1
ATOM 1045 O O . ARG A 1 135 ? 2.642 -3.144 -13.125 1.00 97.19 135 ARG A O 1
ATOM 1052 N N . VAL A 1 136 ? 2.833 -4.590 -14.850 1.00 96.69 136 VAL A N 1
ATOM 1053 C CA . VAL A 1 136 ? 3.697 -5.586 -14.211 1.00 96.69 136 VAL A CA 1
ATOM 1054 C C . VAL A 1 136 ? 5.002 -5.698 -15.011 1.00 96.69 136 VAL A C 1
ATOM 1056 O O . VAL A 1 136 ? 4.978 -5.401 -16.211 1.00 96.69 136 VAL A O 1
ATOM 1059 N N . PRO A 1 137 ? 6.131 -6.054 -14.377 1.00 95.94 137 PRO A N 1
ATOM 1060 C CA . PRO A 1 137 ? 7.387 -6.319 -15.074 1.00 95.94 137 PRO A CA 1
ATOM 1061 C C . PRO A 1 137 ? 7.244 -7.514 -16.021 1.00 95.94 137 PRO A C 1
ATOM 1063 O O . PRO A 1 137 ? 6.387 -8.378 -15.837 1.00 95.94 137 PRO A O 1
ATOM 1066 N N . GLU A 1 138 ? 8.115 -7.603 -17.023 1.00 95.88 138 GLU A N 1
ATOM 1067 C CA . GLU A 1 138 ? 8.179 -8.783 -17.885 1.00 95.88 138 GLU A CA 1
ATOM 1068 C C . GLU A 1 138 ? 8.886 -9.970 -17.211 1.00 95.88 138 GLU A C 1
ATOM 1070 O O . GLU A 1 138 ? 8.827 -11.084 -17.739 1.00 95.88 138 GLU A O 1
ATOM 1075 N N . LYS A 1 139 ? 9.624 -9.736 -16.116 1.00 95.88 139 LYS A N 1
ATOM 1076 C CA . LYS A 1 139 ? 10.284 -10.774 -15.311 1.00 95.88 139 LYS A CA 1
ATOM 1077 C C . LYS A 1 139 ? 10.476 -10.311 -13.861 1.00 95.88 139 LYS A C 1
ATOM 1079 O O . LYS A 1 139 ? 10.916 -9.181 -13.637 1.00 95.88 139 LYS A O 1
ATOM 1084 N N . GLY A 1 140 ? 10.227 -11.203 -12.903 1.00 95.38 140 GLY A N 1
ATOM 1085 C CA . GLY A 1 140 ? 10.297 -10.903 -11.474 1.00 95.38 140 GLY A CA 1
ATOM 1086 C C . GLY A 1 140 ? 9.078 -10.116 -10.988 1.00 95.38 140 GLY A C 1
ATOM 1087 O O . GLY A 1 140 ? 8.042 -10.073 -11.650 1.00 95.38 140 GLY A O 1
ATOM 1088 N N . GLY A 1 141 ? 9.208 -9.461 -9.837 1.00 94.94 141 GLY A N 1
ATOM 1089 C CA . GLY A 1 141 ? 8.161 -8.638 -9.230 1.00 94.94 141 GLY A CA 1
ATOM 1090 C C . GLY A 1 141 ? 6.908 -9.375 -8.769 1.00 94.94 141 GLY A C 1
ATOM 1091 O O . GLY A 1 141 ? 5.853 -8.752 -8.618 1.00 94.94 141 GLY A O 1
ATOM 1092 N N . GLU A 1 142 ? 7.013 -10.678 -8.533 1.00 95.88 142 GLU A N 1
ATOM 1093 C CA . GLU A 1 142 ? 5.951 -11.489 -7.964 1.00 95.88 142 GLU A CA 1
ATOM 1094 C C . GLU A 1 142 ? 5.602 -11.037 -6.538 1.00 95.88 142 GLU A C 1
ATOM 1096 O O . GLU A 1 142 ? 6.474 -10.716 -5.722 1.00 95.88 142 GLU A O 1
ATOM 1101 N N . LEU A 1 143 ? 4.303 -11.054 -6.223 1.00 97.56 143 LEU A N 1
ATOM 1102 C CA . LEU A 1 143 ? 3.811 -10.836 -4.866 1.00 97.56 143 LEU A CA 1
ATOM 1103 C C . LEU A 1 143 ? 3.991 -12.127 -4.065 1.00 97.56 143 LEU A C 1
ATOM 1105 O O . LEU A 1 143 ? 3.442 -13.170 -4.417 1.00 97.56 143 LEU A O 1
ATOM 1109 N N . GLN A 1 144 ? 4.743 -12.046 -2.977 1.00 97.81 144 GLN A N 1
ATOM 1110 C CA . GLN A 1 144 ? 5.022 -13.167 -2.090 1.00 97.81 144 GLN A CA 1
ATOM 1111 C C . GLN A 1 144 ? 4.242 -12.989 -0.791 1.00 97.81 144 GLN A C 1
ATOM 1113 O O . GLN A 1 144 ? 4.251 -11.908 -0.202 1.00 97.81 144 GLN A O 1
ATOM 1118 N N . LEU A 1 145 ? 3.562 -14.048 -0.359 1.00 98.00 145 LEU A N 1
ATOM 1119 C CA . LEU A 1 145 ? 2.675 -14.047 0.797 1.00 98.00 145 LEU A CA 1
ATOM 1120 C C . LEU A 1 145 ? 3.059 -15.166 1.756 1.00 98.00 145 LEU A C 1
ATOM 1122 O O . LEU A 1 145 ? 3.271 -16.314 1.355 1.00 98.00 145 LEU A O 1
ATOM 1126 N N . TRP A 1 146 ? 3.083 -14.834 3.038 1.00 97.81 146 TRP A N 1
ATOM 1127 C CA . TRP A 1 146 ? 3.286 -15.781 4.119 1.00 97.81 146 TRP A CA 1
ATOM 1128 C C . TRP A 1 146 ? 2.012 -15.896 4.944 1.00 97.81 146 TRP A C 1
ATOM 1130 O O . TRP A 1 146 ? 1.298 -14.917 5.156 1.00 97.81 146 TRP A O 1
ATOM 1140 N N . ASP A 1 147 ? 1.758 -17.088 5.474 1.00 96.44 147 ASP A N 1
ATOM 1141 C CA . ASP A 1 147 ? 0.744 -17.281 6.510 1.00 96.44 147 ASP A CA 1
ATOM 1142 C C . ASP A 1 147 ? 1.356 -17.043 7.898 1.00 96.44 147 ASP A C 1
ATOM 1144 O O . ASP A 1 147 ? 1.393 -17.927 8.749 1.00 96.44 147 ASP A O 1
ATOM 1148 N N . LEU A 1 148 ? 1.952 -15.859 8.083 1.00 95.75 148 LEU A N 1
ATOM 1149 C CA . LEU A 1 148 ? 2.696 -15.494 9.287 1.00 95.75 148 LEU A CA 1
ATOM 1150 C C . LEU A 1 148 ? 2.325 -14.093 9.760 1.00 95.75 148 LEU A C 1
ATOM 1152 O O . LEU A 1 148 ? 2.350 -13.137 8.985 1.00 95.75 148 LEU A O 1
ATOM 1156 N N . TRP A 1 149 ? 2.083 -13.980 11.065 1.00 94.62 149 TRP A N 1
ATOM 1157 C CA . TRP A 1 149 ? 1.920 -12.718 11.781 1.00 94.62 149 TRP A CA 1
ATOM 1158 C C . TRP A 1 149 ? 3.074 -12.556 12.766 1.00 94.62 149 TRP A C 1
ATOM 1160 O O . TRP A 1 149 ? 2.908 -12.878 13.944 1.00 94.62 149 TRP A O 1
ATOM 1170 N N . PRO A 1 150 ? 4.248 -12.091 12.311 1.00 92.19 150 PRO A N 1
ATOM 1171 C CA . PRO A 1 150 ? 5.344 -11.851 13.230 1.00 92.19 150 PRO A CA 1
ATOM 1172 C C . PRO A 1 150 ? 4.951 -10.785 14.260 1.00 92.19 150 PRO A C 1
ATOM 1174 O O . PRO A 1 150 ? 4.224 -9.825 13.956 1.00 92.19 150 PRO A O 1
ATOM 1177 N N . ASP A 1 151 ? 5.399 -10.980 15.495 1.00 90.88 151 ASP A N 1
ATOM 1178 C CA . ASP A 1 151 ? 5.376 -9.937 16.515 1.00 90.88 151 ASP A CA 1
ATOM 1179 C C . ASP A 1 151 ? 6.577 -8.984 16.362 1.00 90.88 151 ASP A C 1
ATOM 1181 O O . ASP A 1 151 ? 7.455 -9.177 15.518 1.00 90.88 151 ASP A O 1
ATOM 1185 N N . GLU A 1 152 ? 6.616 -7.922 17.167 1.00 88.81 152 GLU A N 1
ATOM 1186 C CA . GLU A 1 152 ? 7.675 -6.907 17.079 1.00 88.81 152 GLU A CA 1
ATOM 1187 C C . GLU A 1 152 ? 9.065 -7.458 17.434 1.00 88.81 152 GLU A C 1
ATOM 1189 O O . GLU A 1 152 ? 10.074 -7.004 16.888 1.00 88.81 152 GLU A O 1
ATOM 1194 N N . ALA A 1 153 ? 9.142 -8.459 18.318 1.00 92.31 153 ALA A N 1
ATOM 1195 C CA . ALA A 1 153 ? 10.409 -9.087 18.677 1.00 92.31 153 ALA A CA 1
ATOM 1196 C C . ALA A 1 153 ? 10.954 -9.911 17.503 1.00 92.31 153 ALA A C 1
ATOM 1198 O O . ALA A 1 153 ? 12.142 -9.820 17.188 1.00 92.31 153 ALA A O 1
ATOM 1199 N N . GLN A 1 154 ? 10.087 -10.653 16.809 1.00 93.75 154 GLN A N 1
ATOM 1200 C CA . GLN A 1 154 ? 10.433 -11.385 15.593 1.00 93.75 154 GLN A CA 1
ATOM 1201 C C . GLN A 1 154 ? 10.832 -10.441 14.457 1.00 93.75 154 GLN A C 1
ATOM 1203 O O . GLN A 1 154 ? 11.876 -10.648 13.845 1.00 93.75 154 GLN A O 1
ATOM 1208 N N . LEU A 1 155 ? 10.062 -9.375 14.210 1.00 92.06 155 LEU A N 1
ATOM 1209 C CA . LEU A 1 155 ? 10.403 -8.368 13.196 1.00 92.06 155 LEU A CA 1
ATOM 1210 C C . LEU A 1 155 ? 11.760 -7.710 13.477 1.00 92.06 155 LEU A C 1
ATOM 1212 O O . LEU A 1 155 ? 12.543 -7.492 12.556 1.00 92.06 155 LEU A O 1
ATOM 1216 N N . THR A 1 156 ? 12.065 -7.431 14.747 1.00 91.19 156 THR A N 1
ATOM 1217 C CA . THR A 1 156 ? 13.369 -6.889 15.154 1.00 91.19 156 THR A CA 1
ATOM 1218 C C . THR A 1 156 ? 14.491 -7.898 14.921 1.00 91.19 156 THR A C 1
ATOM 1220 O O . THR A 1 156 ? 15.528 -7.542 14.366 1.00 91.19 156 THR A O 1
ATOM 1223 N N . ALA A 1 157 ? 14.285 -9.161 15.303 1.00 93.81 157 ALA A N 1
ATOM 1224 C CA . ALA A 1 157 ? 15.271 -10.224 15.124 1.00 93.81 157 ALA A CA 1
ATOM 1225 C C . ALA A 1 157 ? 15.546 -10.549 13.648 1.00 93.81 157 ALA A C 1
ATOM 1227 O O . ALA A 1 157 ? 16.641 -10.993 13.314 1.00 93.81 157 ALA A O 1
ATOM 1228 N N . TRP A 1 158 ? 14.564 -10.336 12.771 1.00 95.44 158 TRP A N 1
ATOM 1229 C CA . TRP A 1 158 ? 14.686 -10.577 11.337 1.00 95.44 158 TRP A CA 1
ATOM 1230 C C . TRP A 1 158 ? 15.045 -9.335 10.530 1.00 95.44 158 TRP A C 1
ATOM 1232 O O . TRP A 1 158 ? 15.096 -9.427 9.312 1.00 95.44 158 TRP A O 1
ATOM 1242 N N . ARG A 1 159 ? 15.268 -8.174 11.150 1.00 93.88 159 ARG A N 1
ATOM 1243 C CA . ARG A 1 159 ? 15.502 -6.919 10.424 1.00 93.88 159 ARG A CA 1
ATOM 1244 C C . ARG A 1 159 ? 16.728 -7.016 9.508 1.00 93.88 159 ARG A C 1
ATOM 1246 O O . ARG A 1 159 ? 17.800 -7.427 9.948 1.00 93.88 159 ARG A O 1
ATOM 1253 N N . ALA A 1 160 ? 16.572 -6.605 8.249 1.00 91.69 160 ALA A N 1
ATOM 1254 C CA . ALA A 1 160 ? 17.696 -6.507 7.321 1.00 91.69 160 ALA A CA 1
ATOM 1255 C C . ALA A 1 160 ? 18.641 -5.371 7.740 1.00 91.69 160 ALA A C 1
ATOM 1257 O O . ALA A 1 160 ? 18.192 -4.306 8.162 1.00 91.69 160 ALA A O 1
ATOM 1258 N N . SER A 1 161 ? 19.956 -5.574 7.627 1.00 86.44 161 SER A N 1
ATOM 1259 C CA . SER A 1 161 ? 20.944 -4.593 8.108 1.00 86.44 161 SER A CA 1
ATOM 1260 C C . SER A 1 161 ? 20.931 -3.269 7.340 1.00 86.44 161 SER A C 1
ATOM 1262 O O . SER A 1 161 ? 21.408 -2.260 7.852 1.00 86.44 161 SER A O 1
ATOM 1264 N N . ASP A 1 162 ? 20.406 -3.275 6.119 1.00 83.19 162 ASP A N 1
ATOM 1265 C CA . ASP A 1 162 ? 20.269 -2.135 5.215 1.00 83.19 162 ASP A CA 1
ATOM 1266 C C . ASP A 1 162 ? 18.822 -1.618 5.107 1.00 83.19 162 ASP A C 1
ATOM 1268 O O . ASP A 1 162 ? 18.529 -0.784 4.250 1.00 83.19 162 ASP A O 1
ATOM 1272 N N . SER A 1 163 ? 17.913 -2.072 5.980 1.00 81.94 163 SER A N 1
ATOM 1273 C CA . SER A 1 163 ? 16.514 -1.645 5.976 1.00 81.94 163 SER A CA 1
ATOM 1274 C C . SER A 1 163 ? 16.016 -1.240 7.359 1.00 81.94 163 SER A C 1
ATOM 1276 O O . SER A 1 163 ? 16.164 -1.956 8.347 1.00 81.94 163 SER A O 1
ATOM 1278 N N . GLU A 1 164 ? 15.329 -0.102 7.426 1.00 75.38 164 GLU A N 1
ATOM 1279 C CA . GLU A 1 164 ? 14.633 0.331 8.644 1.00 75.38 164 GLU A CA 1
ATOM 1280 C C . GLU A 1 164 ? 13.277 -0.368 8.832 1.00 75.38 164 GLU A C 1
ATOM 1282 O O . GLU A 1 164 ? 12.697 -0.304 9.917 1.00 75.38 164 GLU A O 1
ATOM 1287 N N . TYR A 1 165 ? 12.776 -1.038 7.788 1.00 78.88 165 TYR A N 1
ATOM 1288 C CA . TYR A 1 165 ? 11.405 -1.550 7.723 1.00 78.88 165 TYR A CA 1
ATOM 1289 C C . TYR A 1 165 ? 11.314 -3.030 7.328 1.00 78.88 165 TYR A C 1
ATOM 1291 O O . TYR A 1 165 ? 10.499 -3.770 7.873 1.00 78.88 165 TYR A O 1
ATOM 1299 N N . GLY A 1 166 ? 12.150 -3.474 6.390 1.00 90.00 166 GLY A N 1
ATOM 1300 C CA . GLY A 1 166 ? 12.121 -4.825 5.847 1.00 90.00 166 GLY A CA 1
ATOM 1301 C C . GLY A 1 166 ? 12.880 -5.845 6.691 1.00 90.00 166 GLY A C 1
ATOM 1302 O O . GLY A 1 166 ? 13.908 -5.550 7.305 1.00 90.00 166 GLY A O 1
ATOM 1303 N N . THR A 1 167 ? 12.398 -7.083 6.671 1.00 93.44 167 THR A N 1
ATOM 1304 C CA . THR A 1 167 ? 13.116 -8.238 7.212 1.00 93.44 167 THR A CA 1
ATOM 1305 C C . THR A 1 167 ? 14.052 -8.842 6.166 1.00 93.44 167 THR A C 1
ATOM 1307 O O . THR A 1 167 ? 13.719 -8.875 4.981 1.00 93.44 167 THR A O 1
ATOM 1310 N N . ASP A 1 168 ? 15.189 -9.376 6.596 1.00 94.38 168 ASP A N 1
ATOM 1311 C CA . ASP A 1 168 ? 16.094 -10.161 5.767 1.00 94.38 168 ASP A CA 1
ATOM 1312 C C . ASP A 1 168 ? 15.399 -11.450 5.306 1.00 94.38 168 ASP A C 1
ATOM 1314 O O . ASP A 1 168 ? 14.931 -12.269 6.105 1.00 94.38 168 ASP A O 1
ATOM 1318 N N . ARG A 1 169 ? 15.368 -11.647 3.985 1.00 92.62 169 ARG A N 1
ATOM 1319 C CA . ARG A 1 169 ? 14.798 -12.832 3.338 1.00 92.62 169 ARG A CA 1
ATOM 1320 C C . ARG A 1 169 ? 15.436 -14.135 3.817 1.00 92.62 169 ARG A C 1
ATOM 1322 O O . ARG A 1 169 ? 14.762 -15.158 3.805 1.00 92.62 169 ARG A O 1
ATOM 1329 N N . ALA A 1 170 ? 16.706 -14.112 4.218 1.00 93.75 170 ALA A N 1
ATOM 1330 C CA . ALA A 1 170 ? 17.413 -15.288 4.716 1.00 93.75 170 ALA A CA 1
ATOM 1331 C C . ALA A 1 170 ? 16.962 -15.710 6.126 1.00 93.75 170 ALA A C 1
ATOM 1333 O O . ALA A 1 170 ? 17.186 -16.856 6.519 1.00 93.75 170 ALA A O 1
ATOM 1334 N N . LEU A 1 171 ? 16.337 -14.802 6.883 1.00 95.06 171 LEU A N 1
ATOM 1335 C CA . LEU A 1 171 ? 15.887 -15.040 8.258 1.00 95.06 171 LEU A CA 1
ATOM 1336 C C . LEU A 1 171 ? 14.412 -15.455 8.345 1.00 95.06 171 LEU A C 1
ATOM 1338 O O . LEU A 1 171 ? 13.978 -15.969 9.377 1.00 95.06 171 LEU A O 1
ATOM 1342 N N . VAL A 1 172 ? 13.650 -15.272 7.264 1.00 94.94 172 VAL A N 1
ATOM 1343 C CA . VAL A 1 172 ? 12.243 -15.675 7.166 1.00 94.94 172 VAL A CA 1
ATOM 1344 C C . VAL A 1 172 ? 12.107 -17.011 6.424 1.00 94.94 172 VAL A C 1
ATOM 1346 O O . VAL A 1 172 ? 12.908 -17.319 5.539 1.00 94.94 172 VAL A O 1
ATOM 1349 N N . PRO A 1 173 ? 11.097 -17.840 6.744 1.00 94.25 173 PRO A N 1
ATOM 1350 C CA . PRO A 1 173 ? 10.850 -19.068 5.990 1.00 94.25 173 PRO A CA 1
ATOM 1351 C C . PRO A 1 173 ? 10.441 -18.754 4.538 1.00 94.25 173 PRO A C 1
ATOM 1353 O O . PRO A 1 173 ? 10.112 -17.610 4.224 1.00 94.25 173 PRO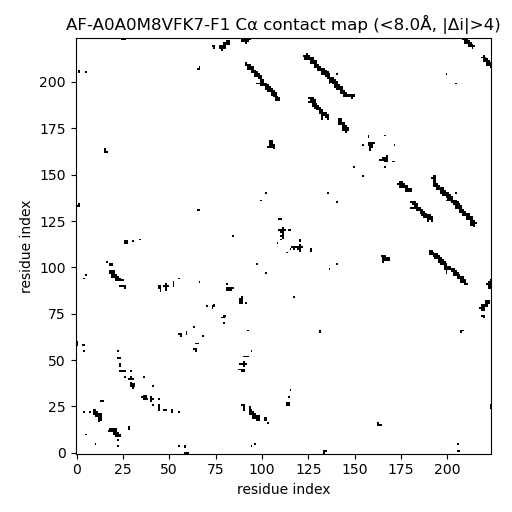 A O 1
ATOM 1356 N N . PRO A 1 174 ? 10.402 -19.745 3.633 1.00 95.94 174 PRO A N 1
ATOM 1357 C CA . PRO A 1 174 ? 9.870 -19.545 2.286 1.00 95.94 174 PRO A CA 1
ATOM 1358 C C . PRO A 1 174 ? 8.408 -19.057 2.296 1.00 95.94 174 PRO A C 1
ATOM 1360 O O . PRO A 1 174 ? 7.652 -19.431 3.200 1.00 95.94 174 PRO A O 1
ATOM 1363 N N . PRO A 1 175 ? 7.982 -18.254 1.301 1.00 97.25 175 PRO A N 1
ATOM 1364 C CA . PRO A 1 175 ? 6.597 -17.808 1.201 1.00 97.25 175 PRO A CA 1
ATOM 1365 C C . PRO A 1 175 ? 5.650 -18.995 1.027 1.00 97.25 175 PRO A C 1
ATOM 1367 O O . PRO A 1 175 ? 5.937 -19.939 0.291 1.00 97.25 175 PRO A O 1
ATOM 1370 N N . ALA A 1 176 ? 4.491 -18.916 1.677 1.00 97.31 176 ALA A N 1
ATOM 1371 C CA . ALA A 1 176 ? 3.431 -19.912 1.547 1.00 97.31 176 ALA A CA 1
ATOM 1372 C C . ALA A 1 176 ? 2.761 -19.848 0.166 1.00 97.31 176 ALA A C 1
ATOM 1374 O O . ALA A 1 176 ? 2.247 -20.849 -0.329 1.00 97.31 176 ALA A O 1
ATOM 1375 N N . CYS A 1 177 ? 2.758 -18.666 -0.454 1.00 96.56 177 CYS A N 1
ATOM 1376 C CA . CYS A 1 177 ? 2.188 -18.439 -1.771 1.00 96.56 177 CYS A CA 1
ATOM 1377 C C . CYS A 1 177 ? 2.989 -17.378 -2.534 1.00 96.56 177 CYS A C 1
ATOM 1379 O O . CYS A 1 177 ? 3.419 -16.375 -1.965 1.00 96.56 177 CYS A O 1
ATOM 1381 N N . VAL A 1 178 ? 3.157 -17.591 -3.837 1.00 97.19 178 VAL A N 1
ATOM 1382 C CA . VAL A 1 178 ? 3.685 -16.598 -4.775 1.00 97.19 178 VAL A CA 1
ATOM 1383 C C . VAL A 1 178 ? 2.621 -16.383 -5.840 1.00 97.19 178 VAL A C 1
ATOM 1385 O O . VAL A 1 178 ? 2.276 -17.313 -6.568 1.00 97.19 178 VAL A O 1
ATOM 1388 N N . LEU A 1 179 ? 2.063 -15.177 -5.894 1.00 94.06 179 LEU A N 1
ATOM 1389 C CA . LEU A 1 179 ? 0.965 -14.854 -6.794 1.00 94.06 179 LEU A CA 1
ATOM 1390 C C . LEU A 1 179 ? 1.499 -14.299 -8.122 1.00 94.06 179 LEU A C 1
ATOM 1392 O O . LEU A 1 179 ? 2.184 -13.270 -8.114 1.00 94.06 179 LEU A O 1
ATOM 1396 N N . PRO A 1 180 ? 1.163 -14.925 -9.266 1.00 86.50 180 PRO A N 1
ATOM 1397 C CA . PRO A 1 180 ? 1.398 -14.327 -10.570 1.00 86.50 180 PRO A CA 1
ATOM 1398 C C . PRO A 1 180 ? 0.365 -13.222 -10.790 1.00 86.50 180 PRO A C 1
ATOM 1400 O O . PRO A 1 180 ? -0.835 -13.489 -10.821 1.00 86.50 180 PRO A O 1
ATOM 1403 N N . ILE A 1 181 ? 0.825 -11.981 -10.923 1.00 94.44 181 ILE A N 1
ATOM 1404 C CA . ILE A 1 181 ? -0.058 -10.829 -11.111 1.00 94.44 181 ILE A CA 1
ATOM 1405 C C . ILE A 1 181 ? -0.035 -10.368 -12.562 1.00 94.44 181 ILE A C 1
ATOM 1407 O O . ILE A 1 181 ? 1.027 -10.277 -13.178 1.00 94.44 181 ILE A O 1
ATOM 1411 N N . THR A 1 182 ? -1.205 -10.019 -13.088 1.00 95.25 182 THR A N 1
ATOM 1412 C CA . THR A 1 182 ? -1.378 -9.440 -14.419 1.00 95.25 182 THR A CA 1
ATOM 1413 C C . THR A 1 182 ? -1.826 -7.982 -14.319 1.00 95.25 182 THR A C 1
ATOM 1415 O O . THR A 1 182 ? -2.466 -7.551 -13.360 1.00 95.25 182 THR A O 1
ATOM 1418 N N . ALA A 1 183 ? -1.483 -7.173 -15.324 1.00 96.62 183 ALA A N 1
ATOM 1419 C CA . ALA A 1 183 ? -2.027 -5.823 -15.424 1.00 96.62 183 ALA A CA 1
ATOM 1420 C C . ALA A 1 183 ? -3.562 -5.870 -15.565 1.00 96.62 183 ALA A C 1
ATOM 1422 O O . ALA A 1 183 ? -4.089 -6.562 -16.432 1.00 96.62 183 ALA A O 1
ATOM 1423 N N . GLY A 1 184 ? -4.257 -5.098 -14.735 1.00 96.50 184 GLY A N 1
ATOM 1424 C CA . GLY A 1 184 ? -5.711 -5.094 -14.587 1.00 96.50 184 GLY A CA 1
ATOM 1425 C C . GLY A 1 184 ? -6.191 -5.752 -13.293 1.00 96.50 184 GLY A C 1
ATOM 1426 O O . GLY A 1 184 ? -7.305 -5.460 -12.864 1.00 96.50 184 GLY A O 1
ATOM 1427 N N . ASP A 1 185 ? -5.359 -6.567 -12.643 1.00 97.75 185 ASP A N 1
ATOM 1428 C CA . ASP A 1 185 ? -5.751 -7.254 -11.415 1.00 97.75 185 ASP A CA 1
ATOM 1429 C C . ASP A 1 185 ? -5.919 -6.275 -10.246 1.00 97.75 185 ASP A C 1
ATOM 1431 O O . ASP A 1 185 ? -5.120 -5.352 -10.047 1.00 97.75 185 ASP A O 1
ATOM 1435 N N . LEU A 1 186 ? -6.946 -6.534 -9.435 1.00 98.06 186 LEU A N 1
ATOM 1436 C CA . LEU A 1 186 ? -7.078 -6.046 -8.067 1.00 98.06 186 LEU A CA 1
ATOM 1437 C C . LEU A 1 186 ? -6.719 -7.195 -7.125 1.00 98.06 186 LEU A C 1
ATOM 1439 O O . LEU A 1 186 ? -7.340 -8.255 -7.173 1.00 98.06 186 LEU A O 1
ATOM 1443 N N . VAL A 1 187 ? -5.769 -6.959 -6.226 1.00 98.06 187 VAL A N 1
ATOM 1444 C CA . VAL A 1 187 ? -5.400 -7.909 -5.176 1.00 98.06 187 VAL A CA 1
ATOM 1445 C C . VAL A 1 187 ? -5.670 -7.281 -3.817 1.00 98.06 187 VAL A C 1
ATOM 1447 O O . VAL A 1 187 ? -5.143 -6.210 -3.511 1.00 98.06 187 VAL A O 1
ATOM 1450 N N . LEU A 1 188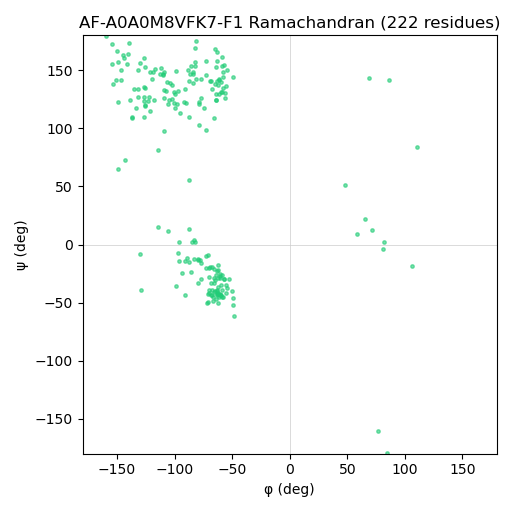 ? -6.473 -7.970 -3.007 1.00 97.69 188 LEU A N 1
ATOM 1451 C CA . LEU A 1 188 ? -6.699 -7.661 -1.598 1.00 97.69 188 LEU A CA 1
ATOM 1452 C C . LEU A 1 188 ? -5.931 -8.678 -0.753 1.00 97.69 188 LEU A C 1
ATOM 1454 O O . LEU A 1 188 ? -6.142 -9.881 -0.906 1.00 97.69 188 LEU A O 1
ATOM 1458 N N . ILE A 1 189 ? -5.058 -8.205 0.132 1.00 97.56 189 ILE A N 1
ATOM 1459 C CA . ILE A 1 189 ? -4.331 -9.056 1.085 1.00 97.56 189 ILE A CA 1
ATOM 1460 C C . ILE A 1 189 ? -4.539 -8.552 2.505 1.00 97.56 189 ILE A C 1
ATOM 1462 O O . ILE A 1 189 ? -4.740 -7.357 2.703 1.00 97.56 189 ILE A O 1
ATOM 1466 N N . ASP A 1 190 ? -4.450 -9.448 3.486 1.00 97.69 190 ASP A N 1
ATOM 1467 C CA . ASP A 1 190 ? -4.276 -9.060 4.886 1.00 97.69 190 ASP A CA 1
ATOM 1468 C C . ASP A 1 190 ? -2.906 -8.391 5.035 1.00 97.69 190 ASP A C 1
ATOM 1470 O O . ASP A 1 190 ? -1.871 -9.050 4.931 1.00 97.69 190 ASP A O 1
ATOM 1474 N N . ALA A 1 191 ? -2.907 -7.075 5.242 1.00 97.06 191 ALA A N 1
ATOM 1475 C CA . ALA A 1 191 ? -1.681 -6.289 5.313 1.00 97.06 191 ALA A CA 1
ATOM 1476 C C . ALA A 1 191 ? -0.882 -6.595 6.588 1.00 97.06 191 ALA A C 1
ATOM 1478 O O . ALA A 1 191 ? 0.320 -6.352 6.639 1.00 97.06 191 ALA A O 1
ATOM 1479 N N . THR A 1 192 ? -1.533 -7.162 7.611 1.00 96.19 192 THR A N 1
ATOM 1480 C CA . THR A 1 192 ? -0.909 -7.458 8.907 1.00 96.19 192 THR A CA 1
ATOM 1481 C C . THR A 1 192 ? -0.074 -8.741 8.899 1.00 96.19 192 THR A C 1
ATOM 1483 O O . THR A 1 192 ? 0.707 -8.968 9.838 1.00 96.19 192 THR A O 1
ATOM 1486 N N . LYS A 1 193 ? -0.217 -9.554 7.843 1.00 97.00 193 LYS A N 1
ATOM 1487 C CA . LYS A 1 193 ? 0.638 -10.704 7.540 1.00 97.00 193 LYS A CA 1
ATOM 1488 C C . LYS A 1 193 ? 1.907 -10.275 6.826 1.00 97.00 193 LYS A C 1
ATOM 1490 O O . LYS A 1 193 ? 1.924 -9.277 6.107 1.00 97.00 193 LYS A O 1
ATOM 1495 N N . LEU A 1 194 ? 2.956 -11.076 6.983 1.00 97.31 194 LEU A N 1
ATOM 1496 C CA . LEU A 1 194 ? 4.198 -10.870 6.253 1.00 97.31 194 LEU A CA 1
ATOM 1497 C C . LEU A 1 194 ? 3.966 -11.049 4.741 1.00 97.31 194 LEU A C 1
ATOM 1499 O O . LEU A 1 194 ? 3.399 -12.049 4.289 1.00 97.31 194 LEU A O 1
ATOM 1503 N N . HIS A 1 195 ? 4.409 -10.071 3.964 1.00 97.81 195 HIS A N 1
ATOM 1504 C CA . HIS A 1 195 ? 4.319 -10.050 2.513 1.00 97.81 195 HIS A CA 1
ATOM 1505 C C . HIS A 1 195 ? 5.496 -9.280 1.908 1.00 97.81 195 HIS A C 1
ATOM 1507 O O . HIS A 1 195 ? 6.147 -8.478 2.571 1.00 97.81 195 HIS A O 1
ATOM 1513 N N . ALA A 1 196 ? 5.809 -9.563 0.647 1.00 96.69 196 ALA A N 1
ATOM 1514 C CA . ALA A 1 196 ? 6.964 -9.003 -0.047 1.00 96.69 196 ALA A CA 1
ATOM 1515 C C . ALA A 1 196 ? 6.690 -8.892 -1.546 1.00 96.69 196 ALA A C 1
ATOM 1517 O O . ALA A 1 196 ? 5.773 -9.519 -2.079 1.00 96.69 196 ALA A O 1
ATOM 1518 N N . VAL A 1 197 ? 7.537 -8.147 -2.244 1.00 95.81 197 VAL A N 1
ATOM 1519 C CA . VAL A 1 197 ? 7.569 -8.119 -3.708 1.00 95.81 197 VAL A CA 1
ATOM 1520 C C . VAL A 1 197 ? 8.974 -8.509 -4.118 1.00 95.81 197 VAL A C 1
ATOM 1522 O O . VAL A 1 197 ? 9.936 -7.893 -3.656 1.00 95.81 197 VAL A O 1
ATOM 1525 N N . SER A 1 198 ? 9.109 -9.547 -4.938 1.00 95.06 198 SER A N 1
ATOM 1526 C CA . SER A 1 198 ? 10.422 -9.942 -5.446 1.00 95.06 198 SER A CA 1
ATOM 1527 C C . SER A 1 198 ? 11.027 -8.830 -6.314 1.00 95.06 198 SER A C 1
ATOM 1529 O O . SER A 1 198 ? 10.362 -7.871 -6.728 1.00 95.06 198 SER A O 1
ATOM 1531 N N . ARG A 1 199 ? 12.324 -8.949 -6.587 1.00 95.06 199 ARG A N 1
ATOM 1532 C CA . ARG A 1 199 ? 13.046 -7.983 -7.407 1.00 95.06 199 ARG A CA 1
ATOM 1533 C C . ARG A 1 199 ? 12.425 -7.859 -8.799 1.00 95.06 199 ARG A C 1
ATOM 1535 O O . ARG A 1 199 ? 12.124 -8.864 -9.441 1.00 95.06 199 ARG A O 1
ATOM 1542 N N . GLN A 1 200 ? 12.258 -6.626 -9.275 1.00 95.88 200 GLN A N 1
ATOM 1543 C CA . GLN A 1 200 ? 11.875 -6.360 -10.661 1.00 95.88 200 GLN A CA 1
ATOM 1544 C C . GLN A 1 200 ? 13.084 -6.667 -11.558 1.00 95.88 200 GLN A C 1
ATOM 1546 O O . GLN A 1 200 ? 14.010 -5.865 -11.646 1.00 95.88 200 GLN A O 1
ATOM 1551 N N . GLU A 1 201 ? 13.136 -7.839 -12.186 1.00 96.44 201 GLU A N 1
ATOM 1552 C CA . GLU A 1 201 ? 14.309 -8.233 -12.978 1.00 96.44 201 GLU A CA 1
ATOM 1553 C C . GLU A 1 201 ? 14.334 -7.590 -14.364 1.00 96.44 201 GLU A C 1
ATOM 1555 O O . GLU A 1 201 ? 15.409 -7.335 -14.904 1.00 96.44 201 GLU A O 1
ATOM 1560 N N . ARG A 1 202 ? 13.156 -7.368 -14.957 1.00 96.88 202 ARG A N 1
ATOM 1561 C CA . ARG A 1 202 ? 13.012 -6.690 -16.246 1.00 96.88 202 ARG A CA 1
ATOM 1562 C C . ARG A 1 202 ? 11.695 -5.935 -16.295 1.00 96.88 202 ARG A C 1
ATOM 1564 O O . ARG A 1 202 ? 10.640 -6.550 -16.138 1.00 96.88 202 ARG A O 1
ATOM 1571 N N . GLY A 1 203 ? 11.774 -4.632 -16.530 1.00 94.81 203 GLY A N 1
ATOM 1572 C CA . GLY A 1 203 ? 10.627 -3.735 -16.536 1.00 94.81 203 GLY A CA 1
ATOM 1573 C C . GLY A 1 203 ? 10.250 -3.222 -15.148 1.00 94.81 203 GLY A C 1
ATOM 1574 O O . GLY A 1 203 ? 10.884 -3.522 -14.140 1.00 94.81 203 GLY A O 1
ATOM 1575 N N . ALA A 1 204 ? 9.199 -2.404 -15.112 1.00 94.81 204 ALA A N 1
ATOM 1576 C CA . ALA A 1 204 ? 8.732 -1.736 -13.902 1.00 94.81 204 ALA A CA 1
ATOM 1577 C C . ALA A 1 204 ? 7.296 -2.139 -13.568 1.00 94.81 204 ALA A C 1
ATOM 1579 O O . ALA A 1 204 ? 6.440 -2.210 -14.459 1.00 94.81 204 ALA A O 1
ATOM 1580 N N . ARG A 1 205 ? 7.006 -2.289 -12.276 1.00 96.00 205 ARG A N 1
ATOM 1581 C CA . ARG A 1 205 ? 5.641 -2.427 -11.760 1.00 96.00 205 ARG A CA 1
ATOM 1582 C C . ARG A 1 205 ? 5.075 -1.056 -11.414 1.00 96.00 205 ARG A C 1
ATOM 1584 O O . ARG A 1 205 ? 5.728 -0.239 -10.775 1.00 96.00 205 ARG A O 1
ATOM 1591 N N . ILE A 1 206 ? 3.842 -0.802 -11.839 1.00 96.62 206 ILE A N 1
ATOM 1592 C CA . ILE A 1 206 ? 3.117 0.437 -11.540 1.00 96.62 206 ILE A CA 1
ATOM 1593 C C . ILE A 1 206 ? 1.735 0.048 -11.047 1.00 96.62 206 ILE A C 1
ATOM 1595 O O . ILE A 1 206 ? 1.018 -0.679 -11.739 1.00 96.62 206 ILE A O 1
ATOM 1599 N N . GLY A 1 207 ? 1.345 0.555 -9.885 1.00 96.31 207 GLY A N 1
ATOM 1600 C CA . GLY A 1 207 ? 0.043 0.271 -9.304 1.00 96.31 207 GLY A CA 1
ATOM 1601 C C . GLY A 1 207 ? -0.545 1.447 -8.546 1.00 96.31 207 GLY A C 1
ATOM 1602 O O . GLY A 1 207 ? 0.150 2.396 -8.188 1.00 96.31 207 GLY A O 1
ATOM 1603 N N . LEU A 1 208 ? -1.847 1.359 -8.315 1.00 97.06 208 LEU A N 1
ATOM 1604 C CA . LEU A 1 208 ? -2.569 2.209 -7.380 1.00 97.06 208 LEU A CA 1
ATOM 1605 C C . LEU A 1 208 ? -2.916 1.374 -6.158 1.00 97.06 208 LEU A C 1
ATOM 1607 O O . LEU A 1 208 ? -3.297 0.213 -6.301 1.00 97.06 208 LEU A O 1
ATOM 1611 N N . SER A 1 209 ? -2.800 1.946 -4.971 1.00 96.19 209 SER A N 1
ATOM 1612 C CA . SER A 1 209 ? -3.066 1.200 -3.748 1.00 96.19 209 SER A CA 1
ATOM 1613 C C . SER A 1 209 ? -3.666 2.055 -2.653 1.00 96.19 209 SER A C 1
ATOM 1615 O O . SER A 1 209 ? -3.371 3.241 -2.560 1.00 96.19 209 SER A O 1
ATOM 1617 N N . CYS A 1 210 ? -4.467 1.431 -1.800 1.00 97.00 210 CYS A N 1
ATOM 1618 C CA . CYS A 1 210 ? -4.919 2.002 -0.539 1.00 97.00 210 CYS A CA 1
ATOM 1619 C C . CYS A 1 210 ? -5.012 0.906 0.522 1.00 97.00 210 CYS A C 1
ATOM 1621 O O . CYS A 1 210 ? -5.120 -0.279 0.200 1.00 97.00 210 CYS A O 1
ATOM 1623 N N . PHE A 1 211 ? -5.013 1.300 1.787 1.00 97.94 211 PHE A N 1
ATOM 1624 C CA . PHE A 1 211 ? -5.402 0.422 2.878 1.00 97.94 211 PHE A CA 1
ATOM 1625 C C . PHE A 1 211 ? -6.910 0.500 3.110 1.00 97.94 211 PHE A C 1
ATOM 1627 O O . PHE A 1 211 ? -7.537 1.531 2.854 1.00 97.94 211 PHE A O 1
ATOM 1634 N N . LEU A 1 212 ? -7.480 -0.606 3.582 1.00 98.25 212 LEU A N 1
ATOM 1635 C CA . LEU A 1 212 ? -8.870 -0.731 4.003 1.00 98.25 212 LEU A CA 1
ATOM 1636 C C . LEU A 1 212 ? -8.900 -1.301 5.421 1.00 98.25 212 LEU A C 1
ATOM 1638 O O . LEU A 1 212 ? -8.320 -2.348 5.693 1.00 98.25 212 LEU A O 1
ATOM 1642 N N . GLY A 1 213 ? -9.598 -0.629 6.319 1.00 98.12 213 GLY A N 1
ATOM 1643 C CA . GLY A 1 213 ? -9.843 -1.061 7.682 1.00 98.12 213 GLY A CA 1
ATOM 1644 C C . GLY A 1 213 ? -11.239 -1.646 7.792 1.00 98.12 213 GLY A C 1
ATOM 1645 O O . GLY A 1 213 ? -12.219 -1.039 7.352 1.00 98.12 213 GLY A O 1
ATOM 1646 N N . VAL A 1 214 ? -11.326 -2.824 8.395 1.00 98.06 214 VAL A N 1
ATOM 1647 C CA . VAL A 1 214 ? -12.588 -3.492 8.700 1.00 98.06 214 VAL A CA 1
ATOM 1648 C C . VAL A 1 214 ? -12.917 -3.245 10.165 1.00 98.06 214 VAL A C 1
ATOM 1650 O O . VAL A 1 214 ? -12.077 -3.465 11.034 1.00 98.06 214 VAL A O 1
ATOM 1653 N N . ARG A 1 215 ? -14.146 -2.797 10.428 1.00 96.69 215 ARG A N 1
ATOM 1654 C CA . ARG A 1 215 ? -14.700 -2.577 11.768 1.00 96.69 215 ARG A CA 1
ATOM 1655 C C . ARG A 1 215 ? -16.091 -3.203 11.797 1.00 96.69 215 ARG A C 1
ATOM 1657 O O . ARG A 1 215 ? -16.959 -2.809 11.018 1.00 96.69 215 ARG A O 1
ATOM 1664 N N . ARG A 1 216 ? -16.320 -4.206 12.639 1.00 93.62 216 ARG A N 1
ATOM 1665 C CA . ARG A 1 216 ? -17.575 -4.968 12.678 1.00 93.62 216 ARG A CA 1
ATOM 1666 C C . ARG A 1 216 ? -18.765 -4.038 12.904 1.00 93.62 216 ARG A C 1
ATOM 1668 O O . ARG A 1 216 ? -18.803 -3.280 13.867 1.00 93.62 216 ARG A O 1
ATOM 1675 N N . GLY A 1 217 ? -19.754 -4.128 12.014 1.00 94.88 217 GLY A N 1
ATOM 1676 C CA . GLY A 1 217 ? -20.987 -3.340 12.097 1.00 94.88 217 GLY A CA 1
ATOM 1677 C C . GLY A 1 217 ? -20.825 -1.848 11.783 1.00 94.88 217 GLY A C 1
ATOM 1678 O O . GLY A 1 217 ? -21.747 -1.084 12.059 1.00 94.88 217 GLY A O 1
ATOM 1679 N N . ARG A 1 218 ? -19.685 -1.419 11.227 1.00 97.44 218 ARG A N 1
ATOM 1680 C CA . ARG A 1 218 ? -19.430 -0.035 10.797 1.00 97.44 218 ARG A CA 1
ATOM 1681 C C . ARG A 1 218 ? -18.975 -0.023 9.329 1.00 97.44 218 ARG A C 1
ATOM 1683 O O . ARG A 1 218 ? -18.514 -1.059 8.846 1.00 97.44 218 ARG A O 1
ATOM 1690 N N . PRO A 1 219 ? -19.066 1.122 8.631 1.00 98.00 219 PRO A N 1
ATOM 1691 C CA . PRO A 1 219 ? -18.497 1.263 7.294 1.00 98.00 219 PRO A CA 1
ATOM 1692 C C . PRO A 1 219 ? -17.011 0.895 7.252 1.00 98.00 219 PRO A C 1
ATOM 1694 O O . PRO A 1 219 ? -16.278 1.095 8.237 1.00 98.00 219 PRO A O 1
ATOM 1697 N N . LEU A 1 220 ? -16.554 0.405 6.096 1.00 98.19 220 LEU A N 1
ATOM 1698 C CA . LEU A 1 220 ? -15.124 0.279 5.818 1.00 98.19 220 LEU A CA 1
ATOM 1699 C C . LEU A 1 220 ? -14.463 1.654 5.921 1.00 98.19 220 LEU A C 1
ATOM 1701 O O . LEU A 1 220 ? -15.105 2.677 5.705 1.00 98.19 220 LEU A O 1
ATOM 1705 N N . VAL A 1 221 ? -13.174 1.685 6.233 1.00 98.06 221 VAL A N 1
ATOM 1706 C CA . VAL A 1 221 ? -12.399 2.932 6.285 1.00 98.06 221 VAL A CA 1
ATOM 1707 C C . VAL A 1 221 ? -11.164 2.827 5.405 1.00 98.06 221 VAL A C 1
ATOM 1709 O O . VAL A 1 221 ? -10.489 1.806 5.451 1.00 98.06 221 VAL A O 1
ATOM 1712 N N . CYS A 1 222 ? -10.852 3.837 4.593 1.00 97.62 222 CYS A N 1
ATOM 1713 C CA . CYS A 1 222 ? -9.686 3.821 3.704 1.00 97.62 222 CYS A CA 1
ATOM 1714 C C . CYS A 1 222 ? -8.672 4.933 3.997 1.00 97.62 222 CYS A C 1
ATOM 1716 O O . CYS A 1 222 ? -9.033 6.027 4.436 1.00 97.62 222 CYS A O 1
ATOM 1718 N N . TRP A 1 223 ? -7.393 4.636 3.749 1.00 96.56 223 TRP A N 1
ATOM 1719 C CA . TRP A 1 223 ? -6.266 5.572 3.875 1.00 96.56 223 TRP A CA 1
ATOM 1720 C C . TRP A 1 223 ? -5.051 5.097 3.063 1.00 96.56 223 TRP A C 1
ATOM 1722 O O . TRP A 1 223 ? -5.090 4.059 2.392 1.00 96.56 223 TRP A O 1
ATOM 1732 N N . SER A 1 224 ? -3.960 5.862 3.080 1.00 92.06 224 SER A N 1
ATOM 1733 C CA . SER A 1 224 ? -2.641 5.514 2.531 1.00 92.06 224 SER A CA 1
ATOM 1734 C C . SER A 1 224 ? -1.526 6.180 3.325 1.00 92.06 224 SER A C 1
ATOM 1736 O O . SER A 1 224 ? -1.714 7.323 3.802 1.00 92.06 224 SER A O 1
#

Radius of gyration: 16.66 Å; Cα contacts (8 Å, |Δi|>4): 482; chains: 1; bounding box: 43×40×39 Å

pLDDT: mean 92.93, std 5.67, range [71.69, 98.31]